Protein AF-A0A4Q2L510-F1 (afdb_monomer_lite)

Sequence (273 aa):
MTWLTLAALTLAACSFRPDPPQGSLQAAADLADSVEELRGVQSAEAAVYDVDRKDKPGEWYIQLIVDADSPSDITSLPVALTPLIKDAQRHGHTIRLALRFPGGPGIAPTSLGAISGGSVRTAIALRSIPEVLSVDGTSYAPSLHASMAPSTTLTTILPAVRGTLSEGGGDVPWVTVAWTGEVTTRVSVGISSAWPSEELAIALENIGRMSSLSYLYAMQRADSMPFITADLTKSADITVVADLLREATKSGIPAEAHFSLNGPNGEHLTGTI

Foldseek 3Di:
DDDDPDPPPPPPPPPPADDAPPCPQVLQVVLQVVLCPDPFWPGKHKDKDDDPCVVPNPDIAIEIETEGPAQVCLVPSLVVSVVSCVVSVVVVHHYFYWYWHPADVQFATETAQDRDPLLSQLNRQLRNPSQWNYWYHGNPASEIETEGHQVDALLVCLVSNLVSCVSSVNSHQWYWYFYDDPPGGQEIETHGNCPDDSLQSVLSRVLSPDPQWRHWYWDDDPPDATEIETEGADPVCQVVSVVSNVVSCVDDDDWFYKYWYAYPPGDIDIDTD

Structure (mmCIF, N/CA/C/O backbone):
data_AF-A0A4Q2L510-F1
#
_entry.id   AF-A0A4Q2L510-F1
#
loop_
_atom_site.group_PDB
_atom_site.id
_atom_site.type_symbol
_atom_site.label_atom_id
_atom_site.label_alt_id
_atom_site.label_comp_id
_atom_site.label_asym_id
_atom_site.label_entity_id
_atom_site.label_seq_id
_atom_site.pdbx_PDB_ins_code
_atom_site.Cartn_x
_atom_site.Cartn_y
_atom_site.Cartn_z
_atom_site.occupancy
_atom_site.B_iso_or_equiv
_atom_site.auth_seq_id
_atom_site.auth_comp_id
_atom_site.auth_asym_id
_atom_site.auth_atom_id
_atom_site.pdbx_PDB_model_num
ATOM 1 N N . MET A 1 1 ? 55.206 54.015 -1.534 1.00 38.41 1 MET A N 1
ATOM 2 C CA . MET A 1 1 ? 54.932 52.875 -2.436 1.00 38.41 1 MET A CA 1
ATOM 3 C C . MET A 1 1 ? 54.083 51.883 -1.668 1.00 38.41 1 MET A C 1
ATOM 5 O O . MET A 1 1 ? 54.609 51.070 -0.925 1.00 38.41 1 MET A O 1
ATOM 9 N N . THR A 1 2 ? 52.770 52.038 -1.771 1.00 38.28 2 THR A N 1
ATOM 10 C CA . THR A 1 2 ? 51.762 51.287 -1.019 1.00 38.28 2 THR A CA 1
ATOM 11 C C . THR A 1 2 ? 50.916 50.562 -2.051 1.00 38.28 2 THR A C 1
ATOM 13 O O . THR A 1 2 ? 50.161 51.200 -2.776 1.00 38.28 2 THR A O 1
ATOM 16 N N . TRP A 1 3 ? 51.088 49.249 -2.162 1.00 34.50 3 TRP A N 1
ATOM 17 C CA . TRP A 1 3 ? 50.189 48.398 -2.932 1.00 34.50 3 TRP A CA 1
ATOM 18 C C . TRP A 1 3 ? 49.318 47.645 -1.931 1.00 34.50 3 TRP A C 1
ATOM 20 O O . TRP A 1 3 ? 49.788 46.759 -1.222 1.00 34.50 3 TRP A O 1
ATOM 30 N N . LEU A 1 4 ? 48.059 48.080 -1.831 1.00 42.84 4 LEU A N 1
ATOM 31 C CA . LEU A 1 4 ? 46.973 47.312 -1.236 1.00 42.84 4 LEU A CA 1
ATOM 32 C C . LEU A 1 4 ? 46.701 46.126 -2.167 1.00 42.84 4 LEU A C 1
ATOM 34 O O . LEU A 1 4 ? 46.131 46.303 -3.244 1.00 42.84 4 LEU A O 1
ATOM 38 N N . THR A 1 5 ? 47.097 44.923 -1.768 1.00 51.28 5 THR A N 1
ATOM 39 C CA . THR A 1 5 ? 46.641 43.704 -2.438 1.00 51.28 5 THR A CA 1
ATOM 40 C C . THR A 1 5 ? 45.265 43.361 -1.879 1.00 51.28 5 THR A C 1
ATOM 42 O O . THR A 1 5 ? 45.127 42.917 -0.741 1.00 51.28 5 THR A O 1
ATOM 45 N N . LEU A 1 6 ? 44.239 43.651 -2.677 1.00 44.41 6 LEU A N 1
ATOM 46 C CA . LEU A 1 6 ? 42.842 43.334 -2.416 1.00 44.41 6 LEU A CA 1
ATOM 47 C C . LEU A 1 6 ? 42.693 41.804 -2.310 1.00 44.41 6 LEU A C 1
ATOM 49 O O . LEU A 1 6 ? 42.798 41.090 -3.306 1.00 44.41 6 LEU A O 1
ATOM 53 N N . ALA A 1 7 ? 42.472 41.294 -1.100 1.00 44.84 7 ALA A N 1
ATOM 54 C CA . ALA A 1 7 ? 42.080 39.909 -0.878 1.00 44.84 7 ALA A CA 1
ATOM 55 C C . ALA A 1 7 ? 40.622 39.732 -1.331 1.00 44.84 7 ALA A C 1
ATOM 57 O O . ALA A 1 7 ? 39.686 39.931 -0.559 1.00 44.84 7 ALA A O 1
ATOM 58 N N . ALA A 1 8 ? 40.425 39.387 -2.603 1.00 45.31 8 ALA A N 1
ATOM 59 C CA . ALA A 1 8 ? 39.142 38.922 -3.111 1.00 45.31 8 ALA A CA 1
ATOM 60 C C . ALA A 1 8 ? 38.918 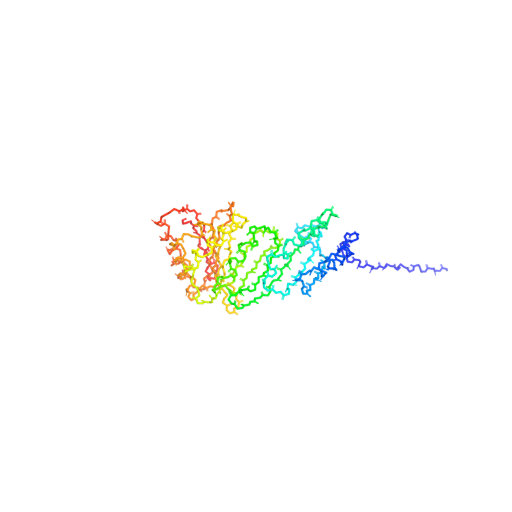37.475 -2.640 1.00 45.31 8 ALA A C 1
ATOM 62 O O . ALA A 1 8 ? 39.178 36.516 -3.360 1.00 45.31 8 ALA A O 1
ATOM 63 N N . LEU A 1 9 ? 38.465 37.322 -1.394 1.00 43.72 9 LEU A N 1
ATOM 64 C CA . LEU A 1 9 ? 37.839 36.093 -0.913 1.00 43.72 9 LEU A CA 1
ATOM 65 C C . LEU A 1 9 ? 36.509 35.936 -1.655 1.00 43.72 9 LEU A C 1
ATOM 67 O O . LEU A 1 9 ? 35.478 36.466 -1.244 1.00 43.72 9 LEU A O 1
ATOM 71 N N . THR A 1 10 ? 36.539 35.228 -2.780 1.00 47.69 10 THR A N 1
ATOM 72 C CA . THR A 1 10 ? 35.335 34.704 -3.418 1.00 47.69 10 THR A CA 1
ATOM 73 C C . THR A 1 10 ? 34.709 33.698 -2.460 1.00 47.69 10 THR A C 1
ATOM 75 O O . THR A 1 10 ? 35.100 32.532 -2.420 1.00 47.69 10 THR A O 1
ATOM 78 N N . LEU A 1 11 ? 33.735 34.157 -1.673 1.00 43.66 11 LEU A N 1
ATOM 79 C CA . LEU A 1 11 ? 32.722 33.317 -1.040 1.00 43.66 11 LEU A CA 1
ATOM 80 C C . LEU A 1 11 ? 31.866 32.686 -2.148 1.00 43.66 11 LEU A C 1
ATOM 82 O O . LEU A 1 11 ? 30.705 33.035 -2.342 1.00 43.66 11 LEU A O 1
ATOM 86 N N . ALA A 1 12 ? 32.454 31.756 -2.901 1.00 43.97 12 ALA A N 1
ATOM 87 C CA . ALA A 1 12 ? 31.687 30.728 -3.571 1.00 43.97 12 ALA A CA 1
ATOM 88 C C . ALA A 1 12 ? 31.153 29.841 -2.448 1.00 43.97 12 ALA A C 1
ATOM 90 O O . ALA A 1 12 ? 31.805 28.899 -2.000 1.00 43.97 12 ALA A O 1
ATOM 91 N N . ALA A 1 13 ? 29.983 30.204 -1.928 1.00 42.09 13 ALA A N 1
ATOM 92 C CA . ALA A 1 13 ? 29.133 29.281 -1.207 1.00 42.09 13 ALA A CA 1
ATOM 93 C C . ALA A 1 13 ? 28.693 28.205 -2.212 1.00 42.09 13 ALA A C 1
ATOM 95 O O . ALA A 1 13 ? 27.573 28.222 -2.716 1.00 42.09 13 ALA A O 1
ATOM 96 N N . CYS A 1 14 ? 29.617 27.310 -2.574 1.00 50.53 14 CYS A N 1
ATOM 97 C CA . CYS A 1 14 ? 29.293 26.075 -3.256 1.00 50.53 14 CYS A CA 1
ATOM 98 C C . CYS A 1 14 ? 28.357 25.333 -2.313 1.00 50.53 14 CYS A C 1
ATOM 100 O O . CYS A 1 14 ? 28.744 24.965 -1.203 1.00 50.53 14 CYS A O 1
ATOM 102 N N . SER A 1 15 ? 27.100 25.217 -2.733 1.00 48.06 15 SER A N 1
ATOM 103 C CA . SER A 1 15 ? 26.107 24.329 -2.146 1.00 48.06 15 SER A CA 1
ATOM 104 C C . SER A 1 15 ? 26.802 23.057 -1.651 1.00 48.06 15 SER A C 1
ATOM 106 O O . SER A 1 15 ? 27.391 22.329 -2.440 1.00 48.06 15 SER A O 1
ATOM 108 N N . PHE A 1 16 ? 26.762 22.783 -0.344 1.00 59.34 16 PHE A N 1
ATOM 109 C CA . PHE A 1 16 ? 27.363 21.584 0.264 1.00 59.34 16 PHE A CA 1
ATOM 110 C C . PHE A 1 16 ? 26.653 20.278 -0.144 1.00 59.34 16 PHE A C 1
ATOM 112 O O . PHE A 1 16 ? 26.864 19.235 0.491 1.00 59.34 16 PHE A O 1
ATOM 119 N N . ARG A 1 17 ? 25.787 20.318 -1.166 1.00 66.81 17 ARG A N 1
ATOM 120 C CA . ARG A 1 17 ? 25.248 19.114 -1.782 1.00 66.81 17 ARG A CA 1
ATOM 121 C C . ARG A 1 17 ? 26.253 18.581 -2.802 1.00 66.81 17 ARG A C 1
ATOM 123 O O . ARG A 1 17 ? 26.695 19.354 -3.647 1.00 66.81 17 ARG A O 1
ATOM 130 N N . PRO A 1 18 ? 26.623 17.295 -2.709 1.00 75.94 18 PRO A N 1
ATOM 131 C CA . PRO A 1 18 ? 27.389 16.656 -3.766 1.00 75.94 18 PRO A CA 1
ATOM 132 C C . PRO A 1 18 ? 26.614 16.742 -5.086 1.00 75.94 18 PRO A C 1
ATOM 134 O O . PRO A 1 18 ? 25.383 16.772 -5.079 1.00 75.94 18 PRO A O 1
ATOM 137 N N . ASP A 1 19 ? 27.336 16.777 -6.200 1.00 82.44 19 ASP A N 1
ATOM 138 C CA . ASP A 1 19 ? 26.736 16.633 -7.524 1.00 82.44 19 ASP A CA 1
ATOM 139 C C . ASP A 1 19 ? 26.282 15.179 -7.749 1.00 82.44 19 ASP A C 1
ATOM 141 O O . ASP A 1 19 ? 26.853 14.255 -7.149 1.00 82.44 19 ASP A O 1
ATOM 145 N N . PRO A 1 20 ? 25.268 14.947 -8.604 1.00 85.31 20 PRO A N 1
ATOM 146 C CA . PRO A 1 20 ? 24.874 13.596 -8.981 1.00 85.31 20 PRO A CA 1
ATOM 147 C C . PRO A 1 20 ? 26.037 12.843 -9.647 1.00 85.31 20 PRO A C 1
ATOM 149 O O . PRO A 1 20 ? 26.882 13.465 -10.300 1.00 85.31 20 PRO A O 1
ATOM 152 N N . PRO A 1 21 ? 26.082 11.499 -9.547 1.00 87.44 21 PRO A N 1
ATOM 153 C CA . PRO A 1 21 ? 27.110 10.704 -10.202 1.00 87.44 21 PRO A CA 1
ATOM 154 C C . PRO A 1 21 ? 27.126 10.978 -11.705 1.00 87.44 21 PRO A C 1
ATOM 156 O O . PRO A 1 21 ? 26.068 11.094 -12.337 1.00 87.44 21 PRO A O 1
ATOM 159 N N . GLN A 1 22 ? 28.328 11.065 -12.275 1.00 87.62 22 GLN A N 1
ATOM 160 C CA . GLN A 1 22 ? 28.521 11.379 -13.688 1.00 87.62 22 GLN A CA 1
ATOM 161 C C . GLN A 1 22 ? 27.669 10.461 -14.577 1.00 87.62 22 GLN A C 1
ATOM 163 O O . GLN A 1 22 ? 27.660 9.246 -14.402 1.00 87.62 22 GLN A O 1
ATOM 168 N N . GLY A 1 23 ? 26.943 11.054 -15.525 1.00 87.19 23 GLY A N 1
ATOM 169 C CA . GLY A 1 23 ? 26.082 10.324 -16.459 1.00 87.19 23 GLY A CA 1
ATOM 170 C C . GLY A 1 23 ? 24.672 10.012 -15.946 1.00 87.19 23 GLY A C 1
ATOM 171 O O . GLY A 1 23 ? 23.825 9.680 -16.762 1.00 87.19 23 GLY A O 1
ATOM 172 N N . SER A 1 24 ? 24.363 10.199 -14.655 1.00 90.88 24 SER A N 1
ATOM 173 C CA . SER A 1 24 ? 23.031 9.863 -14.108 1.00 90.88 24 SER A CA 1
ATOM 174 C C . SER A 1 24 ? 21.894 10.683 -14.721 1.00 90.88 24 SER A C 1
ATOM 176 O O . SER A 1 24 ? 20.806 10.158 -14.920 1.00 90.88 24 SER A O 1
ATOM 178 N N . LEU A 1 25 ? 22.137 11.963 -15.029 1.00 93.75 25 LEU A N 1
ATOM 179 C CA . LEU A 1 25 ? 21.138 12.822 -15.678 1.00 93.75 25 LEU A CA 1
ATOM 180 C C . LEU A 1 25 ? 20.836 12.358 -17.107 1.00 93.75 25 LEU A C 1
ATOM 182 O O . LEU A 1 25 ? 19.675 12.316 -17.495 1.00 93.75 25 LEU A O 1
ATOM 186 N N . GLN A 1 26 ? 21.871 11.971 -17.859 1.00 94.81 26 GLN A N 1
ATOM 187 C CA . GLN A 1 26 ? 21.697 11.433 -19.208 1.00 94.81 26 GLN A CA 1
ATOM 188 C C . GLN A 1 26 ? 20.998 10.072 -19.160 1.00 94.81 26 GLN A C 1
ATOM 190 O O . GLN A 1 26 ? 20.031 9.867 -19.874 1.00 94.81 26 GLN A O 1
ATOM 195 N N . ALA A 1 27 ? 21.419 9.185 -18.253 1.00 94.56 27 ALA A N 1
ATOM 196 C CA . ALA A 1 27 ? 20.794 7.879 -18.069 1.00 94.56 27 ALA A CA 1
ATOM 197 C C . ALA A 1 27 ? 19.312 7.984 -17.673 1.00 94.56 27 ALA A C 1
ATOM 199 O O . ALA A 1 27 ? 18.512 7.153 -18.086 1.00 94.56 27 ALA A O 1
ATOM 200 N N . ALA A 1 28 ? 18.935 8.997 -16.884 1.00 96.69 28 ALA A N 1
ATOM 201 C CA . ALA A 1 28 ? 17.535 9.268 -16.575 1.00 96.69 28 ALA A CA 1
ATOM 202 C C . ALA A 1 28 ? 16.755 9.678 -17.834 1.00 96.69 28 ALA A C 1
ATOM 204 O O . ALA A 1 28 ? 15.710 9.091 -18.094 1.00 96.69 28 ALA A O 1
ATOM 205 N N . ALA A 1 29 ? 17.276 10.622 -18.626 1.00 96.94 29 ALA A N 1
ATOM 206 C CA . ALA A 1 29 ? 16.642 11.049 -19.875 1.00 96.94 29 ALA A CA 1
ATOM 207 C C . ALA A 1 29 ? 16.491 9.883 -20.868 1.00 96.94 29 ALA A C 1
ATOM 209 O O . ALA A 1 29 ? 15.380 9.592 -21.294 1.00 96.94 29 ALA A O 1
ATOM 210 N N . ASP A 1 30 ? 17.571 9.141 -21.127 1.00 96.88 30 ASP A N 1
ATOM 211 C CA . ASP A 1 30 ? 17.562 7.992 -22.041 1.00 96.88 30 ASP A CA 1
ATOM 212 C C . ASP A 1 30 ? 16.570 6.906 -21.584 1.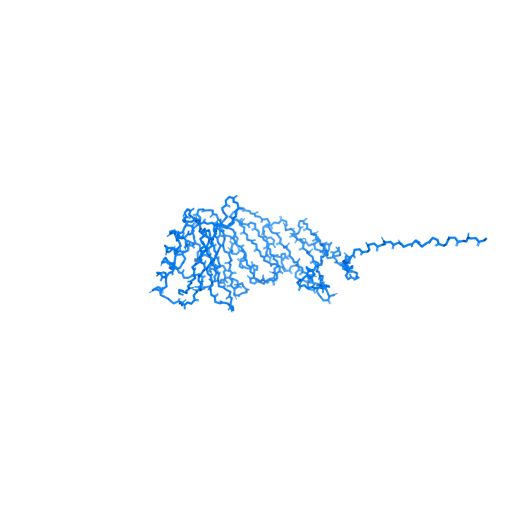00 96.88 30 ASP A C 1
ATOM 214 O O . ASP A 1 30 ? 15.907 6.265 -22.404 1.00 96.88 30 ASP A O 1
ATOM 218 N N . LEU A 1 31 ? 16.456 6.688 -20.266 1.00 97.44 31 LEU A N 1
ATOM 219 C CA . LEU A 1 31 ? 15.490 5.754 -19.694 1.00 97.44 31 LEU A CA 1
ATOM 220 C C . LEU A 1 31 ? 14.050 6.244 -19.881 1.00 97.44 31 LEU A C 1
ATOM 222 O O . LEU A 1 31 ? 13.199 5.426 -20.215 1.00 97.44 31 LEU A O 1
ATOM 226 N N . ALA A 1 32 ? 13.768 7.532 -19.664 1.00 98.06 32 ALA A N 1
ATOM 227 C CA . ALA A 1 32 ? 12.437 8.096 -19.889 1.00 98.06 32 ALA A CA 1
ATOM 228 C C . ALA A 1 32 ? 12.026 7.963 -21.361 1.00 98.06 32 ALA A C 1
ATOM 230 O O . ALA A 1 32 ? 10.977 7.381 -21.628 1.00 98.06 32 ALA A O 1
ATOM 231 N N . ASP A 1 33 ? 12.896 8.371 -22.289 1.00 98.00 33 ASP A N 1
ATOM 232 C CA . ASP A 1 33 ? 12.658 8.284 -23.734 1.00 98.00 33 ASP A CA 1
ATOM 233 C C . ASP A 1 33 ? 12.383 6.829 -24.159 1.00 98.00 33 ASP A C 1
ATOM 235 O O . ASP A 1 33 ? 11.392 6.530 -24.823 1.00 98.00 33 ASP A O 1
ATOM 239 N N . SER A 1 34 ? 13.208 5.884 -23.690 1.00 97.62 34 SER A N 1
ATOM 240 C CA . SER A 1 34 ? 13.032 4.454 -23.988 1.00 97.62 34 SER A CA 1
ATOM 241 C C . SER A 1 34 ? 11.719 3.880 -23.441 1.00 97.62 34 SER A C 1
ATOM 243 O O . SER A 1 34 ? 11.173 2.928 -23.999 1.00 97.62 34 SER A O 1
ATOM 245 N N . VAL A 1 35 ? 11.235 4.400 -22.309 1.00 98.00 35 VAL A N 1
ATOM 246 C CA . VAL A 1 35 ? 9.975 3.965 -21.694 1.00 98.00 35 VAL A CA 1
ATOM 247 C C . VAL A 1 35 ? 8.777 4.587 -22.403 1.00 98.00 35 VAL A C 1
ATOM 249 O O . VAL A 1 35 ? 7.777 3.898 -22.582 1.00 98.00 35 VAL A O 1
ATOM 252 N N . GLU A 1 36 ? 8.872 5.842 -22.834 1.00 97.81 36 GLU A N 1
ATOM 253 C CA . GLU A 1 36 ? 7.814 6.542 -23.571 1.00 97.81 36 GLU A CA 1
ATOM 254 C C . GLU A 1 36 ? 7.519 5.885 -24.932 1.00 97.81 36 GLU A C 1
ATOM 256 O O . GLU A 1 36 ? 6.381 5.883 -25.394 1.00 97.81 36 GLU A O 1
ATOM 261 N N . GLU A 1 37 ? 8.508 5.223 -25.541 1.00 97.38 37 GLU A N 1
ATOM 262 C CA . GLU A 1 37 ? 8.325 4.426 -26.763 1.00 97.38 37 GLU A CA 1
ATOM 263 C C . GLU A 1 37 ? 7.559 3.102 -26.550 1.00 97.38 37 GLU A C 1
ATOM 265 O O . GLU A 1 37 ? 7.165 2.439 -27.521 1.00 97.38 37 GLU A O 1
ATOM 270 N N . LEU A 1 38 ? 7.342 2.668 -25.302 1.00 98.00 38 LEU A N 1
ATOM 271 C CA . LEU A 1 38 ? 6.622 1.427 -25.023 1.00 98.00 38 LEU A CA 1
ATOM 272 C C . LEU A 1 38 ? 5.126 1.571 -25.321 1.00 98.00 38 LEU A C 1
ATOM 274 O O . LEU A 1 38 ? 4.453 2.514 -24.919 1.00 98.00 38 LEU A O 1
ATOM 278 N N . ARG A 1 39 ? 4.551 0.543 -25.953 1.00 97.31 39 ARG A N 1
ATOM 279 C CA . ARG A 1 39 ? 3.098 0.458 -26.144 1.00 97.31 39 ARG A CA 1
ATOM 280 C C . ARG A 1 39 ? 2.371 0.461 -24.791 1.00 97.31 39 ARG A C 1
ATOM 282 O O . ARG A 1 39 ? 2.659 -0.388 -23.946 1.00 97.31 39 ARG A O 1
ATOM 289 N N . GLY A 1 40 ? 1.352 1.312 -24.669 1.00 96.81 40 GLY A N 1
ATOM 290 C CA . GLY A 1 40 ? 0.519 1.430 -23.470 1.00 96.81 40 GLY A CA 1
ATOM 291 C C . GLY A 1 40 ? 1.051 2.444 -22.455 1.00 96.81 40 GLY A C 1
ATOM 292 O O . GLY A 1 40 ? 0.538 2.487 -21.337 1.00 96.81 40 GLY A O 1
ATOM 293 N N . VAL A 1 41 ? 2.079 3.221 -22.813 1.00 98.38 41 VAL A N 1
ATOM 294 C CA . VAL A 1 41 ? 2.590 4.353 -22.032 1.00 98.38 41 VAL A CA 1
ATOM 295 C C . VAL A 1 41 ? 2.022 5.650 -22.596 1.00 98.38 41 VAL A C 1
ATOM 297 O O . VAL A 1 41 ? 2.215 5.958 -23.768 1.00 98.38 41 VAL A O 1
ATOM 300 N N . GLN A 1 42 ? 1.370 6.418 -21.724 1.00 98.12 42 GLN A N 1
ATOM 301 C CA . GLN A 1 42 ? 0.877 7.759 -22.023 1.00 98.12 42 GLN A CA 1
ATOM 302 C C . GLN A 1 42 ? 1.985 8.802 -21.886 1.00 98.12 42 GLN A C 1
ATOM 304 O O . GLN A 1 42 ? 2.087 9.717 -22.700 1.00 98.12 42 GLN A O 1
ATOM 309 N N . SER A 1 43 ? 2.775 8.685 -20.818 1.00 98.25 43 SER A N 1
ATOM 310 C CA . SER A 1 43 ? 3.908 9.560 -20.526 1.00 98.25 43 SER A CA 1
ATOM 311 C C . SER A 1 43 ? 4.911 8.864 -19.614 1.00 98.25 43 SER A C 1
ATOM 313 O O . SER A 1 43 ? 4.541 8.046 -18.764 1.00 98.25 43 SER A O 1
ATOM 315 N N . ALA A 1 44 ? 6.183 9.223 -19.761 1.00 98.19 44 ALA A N 1
ATOM 316 C CA . ALA A 1 44 ? 7.251 8.791 -18.875 1.00 98.19 44 ALA A CA 1
ATOM 317 C C . ALA A 1 44 ? 8.134 9.980 -18.491 1.00 98.19 44 ALA A C 1
ATOM 319 O O . ALA A 1 44 ? 8.536 10.773 -19.333 1.00 98.19 44 ALA A O 1
ATOM 320 N N . GLU A 1 45 ? 8.460 10.092 -17.208 1.00 97.94 45 GLU A N 1
ATOM 321 C CA . GLU A 1 45 ? 9.349 11.126 -16.688 1.00 97.94 45 GLU A CA 1
ATOM 322 C C . GLU A 1 45 ? 10.386 10.495 -15.764 1.00 97.94 45 GLU A C 1
ATOM 324 O O . GLU A 1 45 ? 10.058 9.665 -14.912 1.00 97.94 45 GLU A O 1
ATOM 329 N N . ALA A 1 46 ? 11.644 10.914 -15.892 1.00 97.12 46 ALA A N 1
ATOM 330 C CA . ALA A 1 46 ? 12.715 10.465 -15.019 1.00 97.12 46 ALA A CA 1
ATOM 331 C C . ALA A 1 46 ? 13.508 11.644 -14.455 1.00 97.12 46 ALA A C 1
ATOM 333 O O . ALA A 1 46 ? 13.927 12.544 -15.182 1.00 97.12 46 ALA A O 1
ATOM 334 N N . ALA A 1 47 ? 13.757 11.615 -13.148 1.00 96.12 47 ALA A N 1
ATOM 335 C CA . ALA A 1 47 ? 14.540 12.633 -12.459 1.00 96.12 47 ALA A CA 1
ATOM 336 C C . ALA A 1 47 ? 15.518 12.004 -11.462 1.00 96.12 47 ALA A C 1
ATOM 338 O O . ALA A 1 47 ? 15.248 10.963 -10.864 1.00 96.12 47 ALA A O 1
ATOM 339 N N . VAL A 1 48 ? 16.672 12.646 -11.285 1.00 95.44 48 VAL A N 1
ATOM 340 C CA . VAL A 1 48 ? 17.732 12.187 -10.381 1.00 95.44 48 VAL A CA 1
ATOM 341 C C . VAL A 1 48 ? 17.603 12.901 -9.043 1.00 95.44 48 VAL A C 1
ATOM 343 O O . VAL A 1 48 ? 17.559 14.129 -8.991 1.00 95.44 48 VAL A O 1
ATOM 346 N N . TYR A 1 49 ? 17.602 12.131 -7.962 1.00 92.50 49 TYR A N 1
ATOM 347 C CA . TYR A 1 49 ? 17.480 12.640 -6.602 1.00 92.50 49 TYR A CA 1
ATOM 348 C C . TYR A 1 49 ? 18.549 12.039 -5.696 1.00 92.50 49 TYR A C 1
ATOM 350 O O . TYR A 1 49 ? 18.937 10.875 -5.846 1.00 92.50 49 TYR A O 1
ATOM 358 N N . ASP A 1 50 ? 19.001 12.830 -4.728 1.00 89.94 50 ASP A N 1
ATOM 359 C CA . ASP A 1 50 ? 19.771 12.339 -3.598 1.00 89.94 50 ASP A CA 1
ATOM 360 C C . ASP A 1 50 ? 18.836 11.670 -2.579 1.00 89.94 50 ASP A C 1
ATOM 362 O O . ASP A 1 50 ? 17.697 12.092 -2.354 1.00 89.94 50 ASP A O 1
ATOM 366 N N . VAL A 1 51 ? 19.300 10.584 -1.964 1.00 85.56 51 VAL A N 1
ATOM 367 C CA . VAL A 1 51 ? 18.680 10.079 -0.736 1.00 85.56 51 VAL A CA 1
ATOM 368 C C . VAL A 1 51 ? 18.981 11.079 0.371 1.00 85.56 51 VAL A C 1
ATOM 370 O O . VAL A 1 51 ? 20.066 11.664 0.388 1.00 85.56 51 VAL A O 1
ATOM 373 N N . ASP A 1 52 ? 18.029 11.280 1.291 1.00 82.25 52 ASP A N 1
ATOM 374 C CA . ASP A 1 52 ? 18.233 12.183 2.422 1.00 82.25 52 ASP A CA 1
ATOM 375 C C . ASP A 1 52 ? 19.591 11.889 3.069 1.00 82.25 52 ASP A C 1
ATOM 377 O O . ASP A 1 52 ? 19.893 10.763 3.482 1.00 82.25 52 ASP A O 1
ATOM 381 N N . ARG A 1 53 ? 20.436 12.923 3.118 1.00 75.56 53 ARG A N 1
ATOM 382 C CA . ARG A 1 53 ? 21.808 12.830 3.608 1.00 75.56 53 ARG A CA 1
ATOM 383 C C . ARG A 1 53 ? 21.872 12.303 5.040 1.00 75.56 53 ARG A C 1
ATOM 385 O O . ARG A 1 53 ? 22.891 11.729 5.407 1.00 75.56 53 ARG A O 1
ATOM 392 N N . LYS A 1 54 ? 20.833 12.509 5.852 1.00 82.06 54 LYS A N 1
ATOM 393 C CA . LYS A 1 54 ? 20.746 11.965 7.212 1.00 82.06 54 LYS A CA 1
ATOM 394 C C . LYS A 1 54 ? 20.587 10.445 7.207 1.00 82.06 54 LYS A C 1
ATOM 396 O O . LYS A 1 54 ? 21.138 9.787 8.086 1.00 82.06 54 LYS A O 1
ATOM 401 N N . ASP A 1 55 ? 19.855 9.915 6.237 1.00 83.12 55 ASP A N 1
ATOM 402 C CA . ASP A 1 55 ? 19.549 8.492 6.155 1.00 83.12 55 ASP A CA 1
ATOM 403 C C . ASP A 1 55 ? 20.690 7.740 5.474 1.00 83.12 55 ASP A C 1
ATOM 405 O O . ASP A 1 55 ? 21.173 6.736 5.998 1.00 83.12 55 ASP A O 1
ATOM 409 N N . LYS A 1 56 ? 21.147 8.243 4.319 1.00 81.12 56 LYS A N 1
ATOM 410 C CA . LYS A 1 56 ? 22.220 7.629 3.530 1.00 81.12 56 LYS A CA 1
ATOM 411 C C . LYS A 1 56 ? 23.043 8.669 2.757 1.00 81.12 56 LYS A C 1
ATOM 413 O O . LYS A 1 56 ? 22.742 8.973 1.600 1.00 81.12 56 LYS A O 1
ATOM 418 N N . PRO A 1 57 ? 24.110 9.214 3.365 1.00 81.38 57 PRO A N 1
ATOM 419 C CA . PRO A 1 57 ? 24.954 10.208 2.716 1.00 81.38 57 PRO A CA 1
ATOM 420 C C . PRO A 1 57 ? 25.539 9.707 1.386 1.00 81.38 57 PRO A C 1
ATOM 422 O O . PRO A 1 57 ? 26.223 8.687 1.352 1.00 81.38 57 PRO A O 1
ATOM 425 N N . GLY A 1 58 ? 25.330 10.468 0.308 1.00 81.94 58 GLY A N 1
ATOM 426 C CA . GLY A 1 58 ? 25.941 10.207 -1.001 1.00 81.94 58 GLY A CA 1
ATOM 427 C C . GLY A 1 58 ? 25.253 9.129 -1.844 1.00 81.94 58 GLY A C 1
ATOM 428 O O . GLY A 1 58 ? 25.754 8.818 -2.922 1.00 81.94 58 GLY A O 1
ATOM 429 N N . GLU A 1 59 ? 24.124 8.574 -1.393 1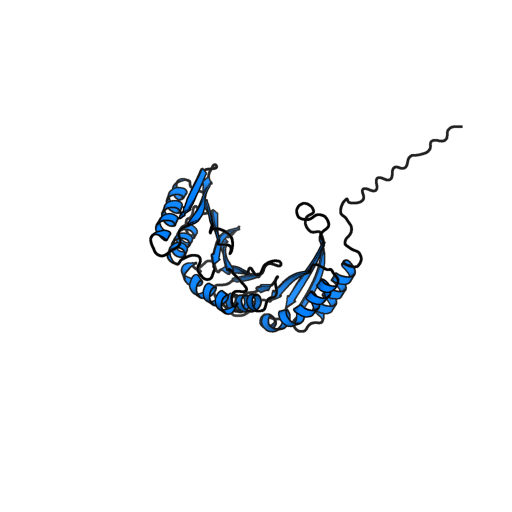.00 88.50 59 GLU A N 1
ATOM 430 C CA . GLU A 1 59 ? 23.307 7.668 -2.206 1.00 88.50 59 GLU A CA 1
ATOM 431 C C . GLU A 1 59 ? 22.390 8.472 -3.140 1.00 88.50 59 GLU A C 1
ATOM 433 O O . GLU A 1 59 ? 21.788 9.467 -2.737 1.00 88.50 59 GLU A O 1
ATOM 438 N N . TRP A 1 60 ? 22.278 8.023 -4.390 1.00 91.94 60 TRP A N 1
ATOM 439 C CA . TRP A 1 60 ? 21.466 8.643 -5.438 1.00 91.94 60 TRP A CA 1
ATOM 440 C C . TRP A 1 60 ? 20.541 7.615 -6.077 1.00 91.94 60 TRP A C 1
ATOM 442 O O . TRP A 1 60 ? 20.833 6.417 -6.087 1.00 91.94 60 TRP A O 1
ATOM 452 N N . TYR A 1 61 ? 19.436 8.088 -6.642 1.00 93.19 61 TYR A N 1
ATOM 453 C CA . TYR A 1 61 ? 18.501 7.261 -7.392 1.00 93.19 61 TYR A CA 1
ATOM 454 C C . TYR A 1 61 ? 17.854 8.043 -8.535 1.00 93.19 61 TYR A C 1
ATOM 456 O O . TYR A 1 61 ? 17.756 9.269 -8.499 1.00 93.19 61 TYR A O 1
ATOM 464 N N . ILE A 1 62 ? 17.385 7.308 -9.539 1.00 95.31 62 ILE A N 1
ATOM 465 C CA . ILE A 1 62 ? 16.508 7.808 -10.594 1.00 95.31 62 ILE A CA 1
ATOM 466 C C . ILE A 1 62 ? 15.074 7.486 -10.173 1.00 95.31 62 ILE A C 1
ATOM 468 O O . ILE A 1 62 ? 14.723 6.318 -9.994 1.00 95.31 62 ILE A O 1
ATOM 472 N N . GLN A 1 63 ? 14.249 8.509 -9.986 1.00 96.12 63 GLN A N 1
ATOM 473 C CA . GLN A 1 63 ? 12.804 8.364 -9.867 1.00 96.12 63 GLN A CA 1
ATOM 474 C C . GLN A 1 63 ? 12.223 8.316 -11.274 1.00 96.12 63 GLN A C 1
ATOM 476 O O . GLN A 1 63 ? 12.297 9.309 -11.987 1.00 96.12 63 GLN A O 1
ATOM 481 N N . LEU A 1 64 ? 11.645 7.180 -11.647 1.00 97.00 64 LEU A N 1
ATOM 482 C CA . LEU A 1 64 ? 10.926 6.987 -12.899 1.00 97.00 64 LEU A CA 1
ATOM 483 C C . LEU A 1 64 ? 9.423 6.983 -12.598 1.00 97.00 64 LEU A C 1
ATOM 485 O O . LEU A 1 64 ? 8.946 6.161 -11.811 1.00 97.00 64 LEU A O 1
ATOM 489 N N . ILE A 1 65 ? 8.686 7.907 -13.200 1.00 97.38 65 ILE A N 1
ATOM 490 C CA . ILE A 1 65 ? 7.225 7.975 -13.167 1.00 97.38 65 ILE A CA 1
ATOM 491 C C . ILE A 1 65 ? 6.732 7.581 -14.552 1.00 97.38 65 ILE A C 1
ATOM 493 O O . ILE A 1 65 ? 7.217 8.103 -15.550 1.00 97.38 65 ILE A O 1
ATOM 497 N N . VAL A 1 66 ? 5.798 6.640 -14.609 1.00 98.25 66 VAL A N 1
ATOM 498 C CA . VAL A 1 66 ? 5.228 6.153 -15.867 1.00 98.25 66 VAL A CA 1
ATOM 499 C C . VAL A 1 66 ? 3.721 6.161 -15.715 1.00 98.25 66 VAL A C 1
ATOM 501 O O . VAL A 1 66 ? 3.204 5.492 -14.821 1.00 98.25 66 VAL A O 1
ATOM 504 N N . ASP A 1 67 ? 3.024 6.892 -16.571 1.00 98.50 67 ASP A N 1
ATOM 505 C CA . ASP A 1 67 ? 1.568 6.870 -16.641 1.00 98.50 67 ASP A CA 1
ATOM 506 C C . ASP A 1 67 ? 1.151 5.984 -17.818 1.00 98.50 67 ASP A C 1
ATOM 508 O O . ASP A 1 67 ? 1.622 6.145 -18.944 1.00 98.50 67 ASP A O 1
ATOM 512 N N . ALA A 1 68 ? 0.305 4.997 -17.546 1.00 98.38 68 ALA A N 1
ATOM 513 C CA . ALA A 1 68 ? -0.214 4.088 -18.555 1.00 98.38 68 ALA A CA 1
ATOM 514 C C . ALA A 1 68 ? -1.402 4.707 -19.302 1.00 98.38 68 ALA A C 1
ATOM 516 O O . ALA A 1 68 ? -2.226 5.398 -18.703 1.00 98.38 68 ALA A O 1
ATOM 517 N N . ASP A 1 69 ? -1.543 4.368 -20.583 1.00 97.56 69 ASP A N 1
ATOM 518 C CA . ASP A 1 69 ? -2.643 4.836 -21.435 1.00 97.56 69 ASP A CA 1
ATOM 519 C C . ASP A 1 69 ? -4.012 4.363 -20.939 1.00 97.56 69 ASP A C 1
ATOM 521 O O . ASP A 1 69 ? -5.005 5.095 -20.983 1.00 97.56 69 ASP A O 1
ATOM 525 N N . SER A 1 70 ? -4.090 3.105 -20.499 1.00 97.38 70 SER A N 1
ATOM 526 C CA . SER A 1 70 ? -5.350 2.468 -20.137 1.00 97.38 70 SER A CA 1
ATOM 527 C C . SER A 1 70 ? -5.262 1.652 -18.846 1.00 97.38 70 SER A C 1
ATOM 529 O O . SER A 1 70 ? -4.194 1.173 -18.451 1.00 97.38 70 SER A O 1
ATOM 531 N N . PRO A 1 71 ? -6.412 1.379 -18.199 1.00 96.69 71 PRO A N 1
ATOM 532 C CA . PRO A 1 71 ? -6.447 0.486 -17.046 1.00 96.69 71 PRO A CA 1
ATOM 533 C C . PRO A 1 71 ? -5.967 -0.937 -17.373 1.00 96.69 71 PRO A C 1
ATOM 535 O O . PRO A 1 71 ? -5.434 -1.605 -16.486 1.00 96.69 71 PRO A O 1
ATOM 538 N N . SER A 1 72 ? -6.150 -1.404 -18.618 1.00 96.00 72 SER A N 1
ATOM 539 C CA . SER A 1 72 ? -5.821 -2.772 -19.052 1.00 96.00 72 SER A CA 1
ATOM 540 C C . SER A 1 72 ? -4.326 -3.031 -19.245 1.00 96.00 72 SER A C 1
ATOM 542 O O . SER A 1 72 ? -3.894 -4.187 -19.169 1.00 96.00 72 SER A O 1
ATOM 544 N N . ASP A 1 73 ? -3.522 -1.976 -19.406 1.00 97.00 73 ASP A N 1
ATOM 545 C CA . ASP A 1 73 ? -2.075 -2.095 -19.618 1.00 97.00 73 ASP A CA 1
ATOM 546 C C . ASP A 1 73 ? -1.337 -2.643 -18.387 1.00 97.00 73 ASP A C 1
ATOM 548 O O . ASP A 1 73 ? -0.199 -3.098 -18.501 1.00 97.00 73 ASP A O 1
ATOM 552 N N . ILE A 1 74 ? -1.997 -2.717 -17.221 1.00 95.25 74 ILE A N 1
ATOM 553 C CA . ILE A 1 74 ? -1.460 -3.330 -15.991 1.00 95.25 74 ILE A CA 1
ATOM 554 C C . ILE A 1 74 ? -0.994 -4.779 -16.177 1.00 95.25 74 ILE A C 1
ATOM 556 O O . ILE A 1 74 ? -0.148 -5.260 -15.429 1.00 95.25 74 ILE A O 1
ATOM 560 N N . THR A 1 75 ? -1.510 -5.472 -17.191 1.00 92.88 75 THR A N 1
ATOM 561 C CA . THR A 1 75 ? -1.140 -6.858 -17.500 1.00 92.88 75 THR A CA 1
ATOM 562 C C . THR A 1 75 ? 0.141 -6.986 -18.330 1.00 92.88 75 THR A C 1
ATOM 564 O O . THR A 1 75 ? 0.879 -7.955 -18.155 1.00 92.88 75 THR A O 1
ATOM 567 N N . SER A 1 76 ? 0.436 -6.026 -19.212 1.00 94.62 76 SER A N 1
ATOM 568 C CA . SER A 1 76 ? 1.555 -6.096 -20.164 1.00 94.62 76 SER A CA 1
ATOM 569 C C . SER A 1 76 ? 2.692 -5.132 -19.840 1.00 94.62 76 SER A C 1
ATOM 571 O O . SER A 1 76 ? 3.861 -5.487 -20.000 1.00 94.62 76 SER A O 1
ATOM 573 N N . LEU A 1 77 ? 2.377 -3.928 -19.360 1.00 96.31 77 LEU A N 1
ATOM 574 C CA . LEU A 1 77 ? 3.353 -2.859 -19.175 1.00 96.31 77 LEU A CA 1
ATOM 575 C C . LEU A 1 77 ? 4.407 -3.170 -18.095 1.00 96.31 77 LEU A C 1
ATOM 577 O O . LEU A 1 77 ? 5.588 -2.966 -18.374 1.00 96.31 77 LEU A O 1
ATOM 581 N N . PRO A 1 78 ? 4.079 -3.765 -16.924 1.00 94.88 78 PRO A N 1
ATOM 582 C CA . PRO A 1 78 ? 5.110 -4.185 -15.967 1.00 94.88 78 PRO A CA 1
ATOM 583 C C . PRO A 1 78 ? 6.131 -5.168 -16.568 1.00 94.88 78 PRO A C 1
ATOM 585 O O . PRO A 1 78 ? 7.326 -5.104 -16.268 1.00 94.88 78 PRO A O 1
ATOM 588 N N . VAL A 1 79 ? 5.677 -6.066 -17.452 1.00 94.50 79 VAL A N 1
ATOM 589 C CA . VAL A 1 79 ? 6.538 -7.050 -18.127 1.00 94.50 79 VAL A CA 1
ATOM 590 C C . VAL A 1 79 ? 7.442 -6.364 -19.151 1.00 94.50 79 VAL A C 1
ATOM 592 O O . VAL A 1 79 ? 8.636 -6.657 -19.186 1.00 94.50 79 VAL A O 1
ATOM 595 N N . ALA A 1 80 ? 6.901 -5.430 -19.938 1.00 95.19 80 ALA A N 1
ATOM 596 C CA . ALA A 1 80 ? 7.657 -4.652 -20.922 1.00 95.19 80 ALA A CA 1
ATOM 597 C C . ALA A 1 80 ? 8.684 -3.703 -20.278 1.00 95.19 80 ALA A C 1
ATOM 599 O O . ALA A 1 80 ? 9.766 -3.505 -20.823 1.00 95.19 80 ALA A O 1
ATOM 600 N N . LEU A 1 81 ? 8.376 -3.168 -19.094 1.00 95.25 81 LEU A N 1
ATOM 601 C CA . LEU A 1 81 ? 9.230 -2.234 -18.361 1.00 95.25 81 LEU A CA 1
ATOM 602 C C . LEU A 1 81 ? 10.392 -2.927 -17.626 1.00 95.25 81 LEU A C 1
ATOM 604 O O . LEU A 1 81 ? 11.469 -2.352 -17.458 1.00 95.25 81 LEU A O 1
ATOM 608 N N . THR A 1 82 ? 10.198 -4.180 -17.199 1.00 93.19 82 THR A N 1
ATOM 609 C CA . THR A 1 82 ? 11.184 -4.934 -16.405 1.00 93.19 82 THR A CA 1
ATOM 610 C C . THR A 1 82 ? 12.586 -4.988 -17.045 1.00 93.19 82 THR A C 1
ATOM 612 O O . THR A 1 82 ? 13.560 -4.770 -16.319 1.00 93.19 82 THR A O 1
ATOM 615 N N . PRO A 1 83 ? 12.754 -5.275 -18.355 1.00 94.12 83 PRO A N 1
ATOM 616 C CA . PRO A 1 83 ? 14.066 -5.269 -19.003 1.00 94.12 83 PRO A CA 1
ATOM 617 C C . PRO A 1 83 ? 14.780 -3.915 -18.955 1.00 94.12 83 PRO A C 1
ATOM 619 O O . PRO A 1 83 ? 15.974 -3.902 -18.668 1.00 94.12 83 PRO A O 1
ATOM 622 N N . LEU A 1 84 ? 14.068 -2.802 -19.178 1.00 94.94 84 LEU A N 1
ATOM 623 C CA . LEU A 1 84 ? 14.650 -1.452 -19.169 1.00 94.94 84 LEU A CA 1
ATOM 624 C C . LEU A 1 84 ? 15.158 -1.076 -17.772 1.00 94.94 84 LEU A C 1
ATOM 626 O O . LEU A 1 84 ? 16.291 -0.628 -17.612 1.00 94.94 84 LEU A O 1
ATOM 630 N N . ILE A 1 85 ? 14.361 -1.363 -16.737 1.00 93.00 85 ILE A N 1
ATOM 631 C CA . ILE A 1 85 ? 14.763 -1.136 -15.341 1.00 93.00 85 ILE A CA 1
ATOM 632 C C . ILE A 1 85 ? 15.980 -1.990 -14.977 1.00 93.00 85 ILE A C 1
ATOM 634 O O . ILE A 1 85 ? 16.934 -1.488 -14.382 1.00 93.00 85 ILE A O 1
ATOM 638 N N . LYS A 1 86 ? 15.977 -3.278 -15.347 1.00 92.44 86 LYS A N 1
ATOM 639 C CA . LYS A 1 86 ? 17.116 -4.173 -15.094 1.00 92.44 86 LYS A CA 1
ATOM 640 C C . LYS A 1 86 ? 18.374 -3.708 -15.813 1.00 92.44 86 LYS A C 1
ATOM 642 O O . LYS A 1 86 ? 19.467 -3.865 -15.274 1.00 92.44 86 LYS A O 1
ATOM 647 N N . ASP A 1 87 ? 18.243 -3.162 -17.015 1.00 93.81 87 ASP A N 1
ATOM 648 C CA . ASP A 1 87 ? 19.381 -2.641 -17.755 1.00 93.81 87 ASP A CA 1
ATOM 649 C C . ASP A 1 87 ? 20.004 -1.424 -17.066 1.00 93.81 87 ASP A C 1
ATOM 651 O O . ASP A 1 87 ? 21.201 -1.438 -16.780 1.00 93.81 87 ASP A O 1
ATOM 655 N N . ALA A 1 88 ? 19.193 -0.441 -16.669 1.00 91.56 88 ALA A N 1
ATOM 656 C CA . ALA A 1 88 ? 19.672 0.714 -15.912 1.00 91.56 88 ALA A CA 1
ATOM 657 C C . ALA A 1 88 ? 20.335 0.302 -14.579 1.00 91.56 88 ALA A C 1
ATOM 659 O O . ALA A 1 88 ? 21.395 0.816 -14.214 1.00 91.56 88 ALA A O 1
ATOM 660 N N . GLN A 1 89 ? 19.774 -0.696 -13.886 1.00 91.75 89 GLN A N 1
ATOM 661 C CA . GLN A 1 89 ? 20.359 -1.258 -12.663 1.00 91.75 89 GLN A CA 1
ATOM 662 C C . GLN A 1 89 ? 21.710 -1.945 -12.899 1.00 91.75 89 GLN A C 1
ATOM 664 O O . GLN A 1 89 ? 22.619 -1.799 -12.081 1.00 91.75 89 GLN A O 1
ATOM 669 N N . ARG A 1 90 ? 21.889 -2.658 -14.021 1.00 91.06 90 ARG A N 1
ATOM 670 C CA . ARG A 1 90 ? 23.188 -3.256 -14.390 1.00 91.06 90 ARG A CA 1
ATOM 671 C C . ARG A 1 90 ? 24.268 -2.205 -14.640 1.00 91.06 90 ARG A C 1
ATOM 673 O O . ARG A 1 90 ? 25.435 -2.483 -14.383 1.00 91.06 90 ARG A O 1
ATOM 680 N N . HIS A 1 91 ? 23.878 -1.010 -15.075 1.00 89.31 91 HIS A N 1
ATOM 681 C CA . HIS A 1 91 ? 24.768 0.140 -15.238 1.00 89.31 91 HIS A CA 1
ATOM 682 C C . HIS A 1 91 ? 24.990 0.934 -13.937 1.00 89.31 91 HIS A C 1
ATOM 684 O O . HIS A 1 91 ? 25.591 2.003 -13.954 1.00 89.31 91 HIS A O 1
ATOM 690 N N . GLY A 1 92 ? 24.563 0.394 -12.789 1.00 88.06 92 GLY A N 1
ATOM 691 C CA . GLY A 1 92 ? 24.846 0.959 -11.470 1.00 88.06 92 GLY A CA 1
ATOM 692 C C . GLY A 1 92 ? 23.843 2.008 -10.993 1.00 88.06 92 GLY A C 1
ATOM 693 O O . GLY A 1 92 ? 24.106 2.675 -9.994 1.00 88.06 92 GLY A O 1
ATOM 694 N N . HIS A 1 93 ? 22.695 2.158 -11.661 1.00 90.81 93 HIS A N 1
ATOM 695 C CA . HIS A 1 93 ? 21.659 3.103 -11.249 1.00 90.81 93 HIS A CA 1
ATOM 696 C C . HIS A 1 93 ? 20.609 2.451 -10.342 1.00 90.81 93 HIS A C 1
ATOM 698 O O . HIS A 1 93 ? 19.995 1.440 -10.680 1.00 90.81 93 HIS A O 1
ATOM 704 N N . THR A 1 94 ? 20.334 3.077 -9.199 1.00 92.00 94 THR A N 1
ATOM 705 C CA . THR A 1 94 ? 19.178 2.721 -8.368 1.00 92.00 94 THR A CA 1
ATOM 706 C C . THR A 1 94 ? 17.925 3.347 -8.965 1.00 92.00 94 THR A C 1
ATOM 708 O O . THR A 1 94 ? 17.851 4.568 -9.079 1.00 92.00 94 THR A O 1
ATOM 711 N N . ILE A 1 95 ? 16.927 2.534 -9.315 1.00 92.50 95 ILE A N 1
ATOM 712 C CA . ILE A 1 95 ? 15.664 3.006 -9.897 1.00 92.50 95 ILE A CA 1
ATOM 713 C C . ILE A 1 95 ? 14.546 2.914 -8.861 1.00 92.50 95 ILE A C 1
ATOM 715 O O . ILE A 1 95 ? 14.340 1.859 -8.259 1.00 92.50 95 ILE A O 1
ATOM 719 N N . ARG A 1 96 ? 13.803 4.006 -8.682 1.00 93.44 96 ARG A N 1
ATOM 720 C CA . ARG A 1 96 ? 12.545 4.051 -7.935 1.00 93.44 96 ARG A CA 1
ATOM 721 C C . ARG A 1 96 ? 11.418 4.270 -8.924 1.00 93.44 96 ARG A C 1
ATOM 723 O O . ARG A 1 96 ? 11.337 5.324 -9.541 1.00 93.44 96 ARG A O 1
ATOM 730 N N . LEU A 1 97 ? 10.571 3.266 -9.087 1.00 94.12 97 LEU A N 1
ATOM 731 C CA . LEU A 1 97 ? 9.456 3.322 -10.020 1.00 94.12 97 LEU A CA 1
ATOM 732 C C . LEU A 1 97 ? 8.185 3.822 -9.319 1.00 94.12 97 LEU A C 1
ATOM 734 O O . LEU A 1 97 ? 7.948 3.519 -8.146 1.00 94.12 97 LEU A O 1
ATOM 738 N N . ALA A 1 98 ? 7.371 4.566 -10.062 1.00 95.19 98 ALA A N 1
ATOM 739 C CA . ALA A 1 98 ? 5.957 4.799 -9.810 1.00 95.19 98 ALA A CA 1
ATOM 740 C C . ALA A 1 98 ? 5.192 4.616 -11.133 1.00 95.19 98 ALA A C 1
ATOM 742 O O . ALA A 1 98 ? 5.086 5.545 -11.930 1.00 95.19 98 ALA A O 1
ATOM 743 N N . LEU A 1 99 ? 4.702 3.401 -11.375 1.00 97.06 99 LEU A N 1
ATOM 744 C CA . LEU A 1 99 ? 3.939 3.027 -12.563 1.00 97.06 99 LEU A CA 1
ATOM 745 C C . LEU A 1 99 ? 2.441 3.140 -12.275 1.00 97.06 99 LEU A C 1
ATOM 747 O O . LEU A 1 99 ? 1.904 2.356 -11.495 1.00 97.06 99 LEU A O 1
ATOM 751 N N . ARG A 1 100 ? 1.772 4.108 -12.890 1.00 98.00 100 ARG A N 1
ATOM 752 C CA . ARG A 1 100 ? 0.391 4.491 -12.604 1.00 98.00 100 ARG A CA 1
ATOM 753 C C . ARG A 1 100 ? -0.536 4.038 -13.720 1.00 98.00 100 ARG A C 1
ATOM 755 O O . ARG A 1 100 ? -0.273 4.250 -14.894 1.00 98.00 100 ARG A O 1
ATOM 762 N N . PHE A 1 101 ? -1.657 3.453 -13.334 1.00 98.38 101 PHE A N 1
ATOM 763 C CA . PHE A 1 101 ? -2.729 3.018 -14.211 1.00 98.38 101 PHE A CA 1
ATOM 764 C C . PHE A 1 101 ? -3.986 3.814 -13.882 1.00 98.38 101 PHE A C 1
ATOM 766 O O . PHE A 1 101 ? -4.393 3.843 -12.710 1.00 98.38 101 PHE A O 1
ATOM 773 N N . PRO A 1 102 ? -4.647 4.412 -14.885 1.00 98.12 102 PRO A N 1
ATOM 774 C CA . PRO A 1 102 ? -5.906 5.096 -14.655 1.00 98.12 102 PRO A CA 1
ATOM 775 C C . PRO A 1 102 ? -6.973 4.112 -14.158 1.00 98.12 102 PRO A C 1
ATOM 777 O O . PRO A 1 102 ? -6.897 2.897 -14.379 1.00 98.12 102 PRO A O 1
ATOM 780 N N . GLY A 1 103 ? -7.970 4.649 -13.454 1.00 96.94 103 GLY A N 1
ATOM 781 C CA . GLY A 1 103 ? -9.185 3.918 -13.097 1.00 96.94 103 GLY A CA 1
ATOM 782 C C . GLY A 1 103 ? -10.142 3.783 -14.283 1.00 96.94 103 GLY A C 1
ATOM 783 O O . GLY A 1 103 ? -9.948 4.381 -15.340 1.00 96.94 103 GLY A O 1
ATOM 784 N N . GLY A 1 104 ? -11.203 3.006 -14.098 1.00 94.81 104 GLY A N 1
ATOM 785 C CA . GLY A 1 104 ? -12.252 2.811 -15.093 1.00 94.81 104 GLY A CA 1
ATOM 786 C C . GLY A 1 104 ? -13.536 2.268 -14.464 1.00 94.81 104 GLY A C 1
ATOM 787 O O . GLY A 1 104 ? -13.615 2.127 -13.243 1.00 94.81 104 GLY A O 1
ATOM 788 N N . PRO A 1 105 ? -14.564 1.955 -15.269 1.00 94.50 105 PRO A N 1
ATOM 789 C CA . PRO A 1 105 ? -15.795 1.360 -14.760 1.00 94.50 105 PRO A CA 1
ATOM 790 C C . PRO A 1 105 ? -15.517 0.089 -13.943 1.00 94.50 105 PRO A C 1
ATOM 792 O O . PRO A 1 105 ? -15.023 -0.898 -14.483 1.00 94.50 105 PRO A O 1
ATOM 795 N N . GLY A 1 106 ? -15.821 0.131 -12.642 1.00 93.12 106 GLY A N 1
ATOM 796 C CA . GLY A 1 106 ? -15.606 -0.985 -11.712 1.00 93.12 106 GLY A CA 1
ATOM 797 C C . GLY A 1 106 ? -14.142 -1.289 -11.377 1.00 93.12 106 GLY A C 1
ATOM 798 O O . GLY A 1 106 ? -13.874 -2.339 -10.806 1.00 93.12 106 GLY A O 1
ATOM 799 N N . ILE A 1 107 ? -13.204 -0.409 -11.743 1.00 96.69 107 ILE A N 1
ATOM 800 C CA . ILE A 1 107 ? -11.766 -0.619 -11.561 1.00 96.69 107 ILE A CA 1
ATOM 801 C C . ILE A 1 107 ? -11.133 0.623 -10.930 1.00 96.69 107 ILE A C 1
ATOM 803 O O . ILE A 1 107 ? -11.151 1.711 -11.514 1.00 96.69 107 ILE A O 1
ATOM 807 N N . ALA A 1 108 ? -10.503 0.454 -9.771 1.00 97.75 108 ALA A N 1
ATOM 808 C CA . ALA A 1 108 ? -9.804 1.533 -9.087 1.00 97.75 108 ALA A CA 1
ATOM 809 C C . ALA A 1 108 ? -8.527 1.962 -9.846 1.00 97.75 108 ALA A C 1
ATOM 811 O O . ALA A 1 108 ? -7.863 1.115 -10.466 1.00 97.75 108 ALA A O 1
ATOM 812 N N . PRO A 1 109 ? -8.137 3.252 -9.811 1.00 98.06 109 PRO A N 1
ATOM 813 C CA . PRO A 1 109 ? -6.791 3.678 -10.192 1.00 98.06 109 PRO A CA 1
ATOM 814 C C . PRO A 1 109 ? -5.735 2.948 -9.354 1.00 98.06 109 PRO A C 1
ATOM 816 O O . PRO A 1 109 ? -5.977 2.568 -8.205 1.00 98.06 109 PRO A O 1
ATOM 819 N N . THR A 1 110 ? -4.566 2.698 -9.940 1.00 97.75 110 THR A N 1
ATOM 820 C CA . THR A 1 110 ? -3.538 1.864 -9.305 1.00 97.75 110 THR A CA 1
ATOM 821 C C . THR A 1 110 ? -2.138 2.368 -9.601 1.00 97.75 110 THR A C 1
ATOM 823 O O . THR A 1 110 ? -1.818 2.615 -10.753 1.00 97.75 110 THR A O 1
ATOM 826 N N . SER A 1 111 ? -1.284 2.458 -8.590 1.00 96.12 111 SER A N 1
ATOM 827 C CA . SER A 1 111 ? 0.145 2.729 -8.727 1.00 96.12 111 SER A CA 1
ATOM 828 C C . SER A 1 111 ? 0.957 1.514 -8.278 1.00 96.12 111 SER A C 1
ATOM 830 O O . SER A 1 111 ? 0.648 0.900 -7.259 1.00 96.12 111 SER A O 1
ATOM 832 N N . LEU A 1 112 ? 2.008 1.161 -9.015 1.00 94.38 112 LEU A N 1
ATOM 833 C CA . LEU A 1 112 ? 2.951 0.092 -8.695 1.00 94.38 112 LEU A CA 1
ATOM 834 C C . LEU A 1 112 ? 4.367 0.656 -8.598 1.00 94.38 112 LEU A C 1
ATOM 836 O O . LEU A 1 112 ? 4.875 1.250 -9.547 1.00 94.38 112 LEU A O 1
ATOM 840 N N . GLY A 1 113 ? 5.031 0.425 -7.468 1.00 88.94 113 GLY A N 1
ATOM 841 C CA . GLY A 1 113 ? 6.439 0.775 -7.299 1.00 88.94 113 GLY A CA 1
ATOM 842 C C . GLY A 1 113 ? 7.378 -0.418 -7.489 1.00 88.94 113 GLY A C 1
ATOM 843 O O . GLY A 1 113 ? 8.289 -0.376 -8.309 1.00 88.94 113 GLY A O 1
ATOM 844 N N . ALA A 1 114 ? 7.132 -1.519 -6.782 1.00 81.81 114 ALA A N 1
ATOM 845 C CA . ALA A 1 114 ? 7.832 -2.784 -6.997 1.00 81.81 114 ALA A CA 1
ATOM 846 C C . ALA A 1 114 ? 7.048 -3.693 -7.965 1.00 81.81 114 ALA A C 1
ATOM 848 O O . ALA A 1 114 ? 5.957 -4.171 -7.639 1.00 81.81 114 ALA A O 1
ATOM 849 N N . ILE A 1 115 ? 7.618 -3.959 -9.146 1.00 85.69 115 ILE A N 1
ATOM 850 C CA . ILE A 1 115 ? 7.024 -4.825 -10.178 1.00 85.69 115 ILE A CA 1
ATOM 851 C C . ILE A 1 115 ? 7.476 -6.286 -10.004 1.00 85.69 115 ILE A C 1
ATOM 853 O O . ILE A 1 115 ? 8.504 -6.709 -10.528 1.00 85.69 115 ILE A O 1
ATOM 857 N N . SER A 1 116 ? 6.704 -7.079 -9.256 1.00 87.38 116 SER A N 1
ATOM 858 C CA . SER A 1 116 ? 6.821 -8.543 -9.224 1.00 87.38 116 SER A CA 1
ATOM 859 C C . SER A 1 116 ? 5.573 -9.185 -9.823 1.00 87.38 116 SER A C 1
ATOM 861 O O . SER A 1 116 ? 4.502 -8.580 -9.876 1.00 87.38 116 SER A O 1
ATOM 863 N N . GLY A 1 117 ? 5.694 -10.434 -10.284 1.00 87.75 117 GLY A N 1
ATOM 864 C CA . GLY A 1 117 ? 4.548 -11.154 -10.838 1.00 87.75 117 GLY A CA 1
ATOM 865 C C . GLY A 1 117 ? 3.393 -11.263 -9.838 1.00 87.75 117 GLY A C 1
ATOM 866 O O . GLY A 1 117 ? 2.239 -11.092 -10.223 1.00 87.75 117 GLY A O 1
ATOM 867 N N . GLY A 1 118 ? 3.687 -11.516 -8.559 1.00 91.12 118 GLY A N 1
ATOM 868 C CA . GLY A 1 118 ? 2.671 -11.561 -7.517 1.00 91.12 118 GLY A CA 1
ATOM 869 C C . GLY A 1 118 ? 2.145 -10.192 -7.096 1.00 91.12 118 GLY A C 1
ATOM 870 O O . GLY A 1 118 ? 0.936 -10.072 -6.922 1.00 91.12 118 GLY A O 1
ATOM 871 N N . SER A 1 119 ? 2.977 -9.141 -7.023 1.00 91.75 119 SER A N 1
ATOM 872 C CA . SER A 1 119 ? 2.488 -7.790 -6.694 1.00 91.75 119 SER A CA 1
ATOM 873 C C . SER A 1 119 ? 1.520 -7.256 -7.749 1.00 91.75 119 SER A C 1
ATOM 875 O O . SER A 1 119 ? 0.485 -6.690 -7.400 1.00 91.75 119 SER A O 1
ATOM 877 N N . VAL A 1 120 ? 1.798 -7.520 -9.031 1.00 94.44 120 VAL A N 1
ATOM 878 C CA . VAL A 1 120 ? 0.903 -7.184 -10.146 1.00 94.44 120 VAL A CA 1
ATOM 879 C C . VAL A 1 120 ? -0.422 -7.944 -10.032 1.00 94.44 120 VAL A C 1
ATOM 881 O O . VAL A 1 120 ? -1.478 -7.323 -10.125 1.00 94.44 120 VAL A O 1
ATOM 884 N N . ARG A 1 121 ? -0.400 -9.263 -9.779 1.00 95.56 121 ARG A N 1
ATOM 885 C CA . ARG A 1 121 ? -1.634 -10.058 -9.615 1.00 95.56 121 ARG A CA 1
ATOM 886 C C . ARG A 1 121 ? -2.474 -9.590 -8.429 1.00 95.56 121 ARG A C 1
ATOM 888 O O . ARG A 1 121 ? -3.667 -9.358 -8.596 1.00 95.56 121 ARG A O 1
ATOM 895 N N . THR A 1 122 ? -1.859 -9.377 -7.264 1.00 95.81 122 THR A N 1
ATOM 896 C CA . THR A 1 122 ? -2.570 -8.859 -6.087 1.00 95.81 122 THR A CA 1
ATOM 897 C C . THR A 1 122 ? -3.166 -7.483 -6.363 1.00 95.81 122 THR A C 1
ATOM 899 O O . THR A 1 122 ? -4.317 -7.252 -6.008 1.00 95.81 122 THR A O 1
ATOM 902 N N . ALA A 1 123 ? -2.441 -6.581 -7.032 1.00 96.31 123 ALA A N 1
ATOM 903 C CA . ALA A 1 123 ? -2.964 -5.262 -7.375 1.00 96.31 123 ALA A CA 1
ATOM 904 C C . ALA A 1 123 ? -4.138 -5.327 -8.366 1.00 96.31 123 ALA A C 1
ATOM 906 O O . ALA A 1 123 ? -5.111 -4.601 -8.180 1.00 96.31 123 ALA A O 1
ATOM 907 N N . ILE A 1 124 ? -4.088 -6.212 -9.372 1.00 96.81 124 ILE A N 1
ATOM 908 C CA . ILE A 1 124 ? -5.197 -6.456 -10.316 1.00 96.81 124 ILE A CA 1
ATOM 909 C C . ILE A 1 124 ? -6.451 -6.947 -9.583 1.00 96.81 124 ILE A C 1
ATOM 911 O O . ILE A 1 124 ? -7.549 -6.444 -9.825 1.00 96.81 124 ILE A O 1
ATOM 915 N N . ALA A 1 125 ? -6.295 -7.902 -8.669 1.00 97.19 125 ALA A N 1
ATOM 916 C CA . ALA A 1 125 ? -7.407 -8.426 -7.888 1.00 97.19 125 ALA A CA 1
ATOM 917 C C . ALA A 1 125 ? -7.982 -7.356 -6.944 1.00 97.19 125 ALA A C 1
ATOM 919 O O . ALA A 1 125 ? -9.189 -7.134 -6.896 1.00 97.19 125 ALA A O 1
ATOM 920 N N . LEU A 1 126 ? -7.106 -6.626 -6.249 1.00 97.38 126 LEU A N 1
ATOM 921 C CA . LEU A 1 126 ? -7.469 -5.596 -5.276 1.00 97.38 126 LEU A CA 1
ATOM 922 C C . LEU A 1 126 ? -8.189 -4.410 -5.916 1.00 97.38 126 LEU A C 1
ATOM 924 O O . LEU A 1 126 ? -9.222 -3.986 -5.410 1.00 97.38 126 LEU A O 1
ATOM 928 N N . ARG A 1 127 ? -7.707 -3.916 -7.061 1.00 97.69 127 ARG A N 1
ATOM 929 C CA . ARG A 1 127 ? -8.348 -2.800 -7.777 1.00 97.69 127 ARG A CA 1
ATOM 930 C C . ARG A 1 127 ? -9.706 -3.156 -8.387 1.00 97.69 127 ARG A C 1
ATOM 932 O O . ARG A 1 127 ? -10.404 -2.255 -8.837 1.00 97.69 127 ARG A O 1
ATOM 939 N N . SER A 1 128 ? -10.044 -4.444 -8.441 1.00 97.50 128 SER A N 1
ATOM 940 C CA . SER A 1 128 ? -11.326 -4.947 -8.946 1.00 97.50 128 SER A CA 1
ATOM 941 C C . SER A 1 128 ? -12.374 -5.116 -7.840 1.00 97.50 128 SER A C 1
ATOM 943 O O . SER A 1 128 ? -13.519 -5.458 -8.131 1.00 97.50 128 SER A O 1
ATOM 945 N N . ILE A 1 129 ? -12.005 -4.890 -6.572 1.00 97.38 129 ILE A N 1
ATOM 946 C CA . ILE A 1 129 ? -12.955 -4.866 -5.458 1.00 97.38 129 ILE A CA 1
ATOM 947 C C . ILE A 1 129 ? -13.777 -3.566 -5.555 1.00 97.38 129 ILE A C 1
ATOM 949 O O . ILE A 1 129 ? -13.179 -2.489 -5.525 1.00 97.38 129 ILE A O 1
ATOM 953 N N . PRO A 1 130 ? -15.122 -3.624 -5.639 1.00 95.31 130 PRO A N 1
ATOM 954 C CA . PRO A 1 130 ? -15.968 -2.438 -5.826 1.00 95.31 130 PRO A CA 1
ATOM 955 C C . PRO A 1 130 ? -15.790 -1.354 -4.757 1.00 95.31 130 PRO A C 1
ATOM 957 O O . PRO A 1 130 ? -15.960 -0.168 -5.026 1.00 95.31 130 PRO A O 1
ATOM 960 N N . GLU A 1 131 ? -15.457 -1.763 -3.536 1.00 95.31 131 GLU A N 1
ATOM 961 C CA . GLU A 1 131 ? -15.258 -0.889 -2.387 1.00 95.31 131 GLU A CA 1
ATOM 962 C C . GLU A 1 131 ? -13.892 -0.187 -2.363 1.00 95.31 131 GLU A C 1
ATOM 964 O O . GLU A 1 131 ? -13.675 0.669 -1.503 1.00 95.31 131 GLU A O 1
ATOM 969 N N . VAL A 1 132 ? -12.962 -0.547 -3.253 1.00 96.56 132 VAL A N 1
ATOM 970 C CA . VAL A 1 132 ? -11.621 0.047 -3.326 1.00 96.56 132 VAL A CA 1
ATOM 971 C C . VAL A 1 132 ? -11.652 1.289 -4.218 1.00 96.56 132 VAL A C 1
ATOM 973 O O . VAL A 1 132 ? -12.073 1.245 -5.369 1.00 96.56 132 VAL A O 1
ATOM 976 N N . LEU A 1 133 ? -11.172 2.411 -3.683 1.00 95.88 133 LEU A N 1
ATOM 977 C CA . LEU A 1 133 ? -11.092 3.703 -4.366 1.00 95.88 133 LEU A CA 1
ATOM 978 C C . LEU A 1 133 ? -9.749 3.927 -5.064 1.00 95.88 133 LEU A C 1
ATOM 980 O O . LEU A 1 133 ? -9.701 4.597 -6.092 1.00 95.88 133 LEU A O 1
ATOM 984 N N . SER A 1 134 ? -8.659 3.395 -4.511 1.00 96.62 134 SER A N 1
ATOM 985 C CA . SER A 1 134 ? -7.321 3.432 -5.111 1.00 96.62 134 SER A CA 1
ATOM 986 C C . SER A 1 134 ? -6.452 2.308 -4.559 1.00 96.62 134 SER A C 1
ATOM 988 O O . SER A 1 134 ? -6.687 1.826 -3.449 1.00 96.62 134 SER A O 1
ATOM 990 N N . VAL A 1 135 ? -5.436 1.911 -5.327 1.00 96.94 135 VAL A N 1
ATOM 991 C CA . VAL A 1 135 ? -4.385 0.986 -4.887 1.00 96.94 135 VAL A CA 1
ATOM 992 C C . VAL A 1 135 ? -3.018 1.626 -5.107 1.00 96.94 135 VAL A C 1
ATOM 994 O O . VAL A 1 135 ? -2.666 1.944 -6.233 1.00 96.94 135 VAL A O 1
ATOM 997 N N . ASP A 1 136 ? -2.216 1.760 -4.061 1.00 94.56 136 ASP A N 1
ATOM 998 C CA .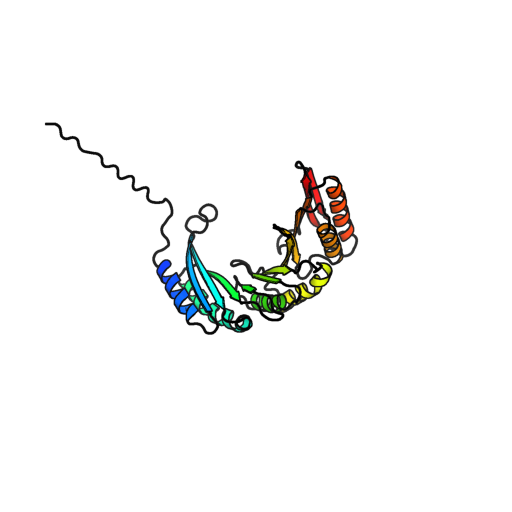 ASP A 1 136 ? -0.908 2.407 -4.099 1.00 94.56 136 ASP A CA 1
ATOM 999 C C . ASP A 1 136 ? 0.189 1.449 -3.624 1.00 94.56 136 ASP A C 1
ATOM 1001 O O . ASP A 1 136 ? 0.238 1.034 -2.465 1.00 94.56 136 ASP A O 1
ATOM 1005 N N . GLY A 1 137 ? 1.085 1.071 -4.531 1.00 90.94 137 GLY A N 1
ATOM 1006 C CA . GLY A 1 137 ? 2.253 0.246 -4.250 1.00 90.94 137 GLY A CA 1
ATOM 1007 C C . GLY A 1 137 ? 3.489 1.081 -3.941 1.00 90.94 137 GLY A C 1
ATOM 1008 O O . GLY A 1 137 ? 3.793 2.046 -4.640 1.00 90.94 137 GLY A O 1
ATOM 1009 N N . THR A 1 138 ? 4.246 0.685 -2.918 1.00 82.50 138 THR A N 1
ATOM 1010 C CA . THR A 1 138 ? 5.493 1.387 -2.569 1.00 82.50 138 THR A CA 1
ATOM 1011 C C . THR A 1 138 ? 6.640 1.026 -3.517 1.00 82.50 138 THR A C 1
ATOM 1013 O O . THR A 1 138 ? 6.671 -0.064 -4.089 1.00 82.50 138 THR A O 1
ATOM 1016 N N . SER A 1 139 ? 7.614 1.928 -3.666 1.00 76.69 139 SER A N 1
ATOM 1017 C CA . SER A 1 139 ? 8.763 1.745 -4.569 1.00 76.69 139 SER A CA 1
ATOM 1018 C C . SER A 1 139 ? 9.851 0.792 -4.057 1.00 76.69 139 SER A C 1
ATOM 1020 O O . SER A 1 139 ? 10.726 0.431 -4.836 1.00 76.69 139 SER A O 1
ATOM 1022 N N . TYR A 1 140 ? 9.832 0.384 -2.781 1.00 68.75 140 TYR A N 1
ATOM 1023 C CA . TYR A 1 140 ? 10.948 -0.360 -2.156 1.00 68.75 140 TYR A CA 1
ATOM 1024 C C . TYR A 1 140 ? 10.580 -1.738 -1.637 1.00 68.75 140 TYR A C 1
ATOM 1026 O O . TYR A 1 140 ? 11.458 -2.576 -1.450 1.00 68.75 140 TYR A O 1
ATOM 1034 N N . ALA A 1 141 ? 9.303 -1.953 -1.346 1.00 71.69 141 ALA A N 1
ATOM 1035 C CA . ALA A 1 141 ? 8.815 -3.193 -0.781 1.00 71.69 141 ALA A CA 1
ATOM 1036 C C . ALA A 1 141 ? 7.539 -3.606 -1.516 1.00 71.69 141 ALA A C 1
ATOM 1038 O O . ALA A 1 141 ? 6.768 -2.735 -1.936 1.00 71.69 141 ALA A O 1
ATOM 1039 N N . PRO A 1 142 ? 7.279 -4.917 -1.647 1.00 73.44 142 PRO A N 1
ATOM 1040 C CA . PRO A 1 142 ? 6.035 -5.430 -2.203 1.00 73.44 142 PRO A CA 1
ATOM 1041 C C . PRO A 1 142 ? 4.891 -5.255 -1.191 1.00 73.44 142 PRO A C 1
ATOM 1043 O O . PRO A 1 142 ? 4.297 -6.216 -0.721 1.00 73.44 142 PRO A O 1
ATOM 1046 N N . SER A 1 143 ? 4.600 -4.012 -0.812 1.00 83.38 143 SER A N 1
ATOM 1047 C CA . SER A 1 143 ? 3.464 -3.641 0.023 1.00 83.38 143 SER A CA 1
ATOM 1048 C C . SER A 1 143 ? 2.506 -2.785 -0.786 1.00 83.38 143 SER A C 1
ATOM 1050 O O . SER A 1 143 ? 2.929 -1.826 -1.442 1.00 83.38 143 SER A O 1
ATOM 1052 N N . LEU A 1 144 ? 1.222 -3.111 -0.688 1.00 92.81 144 LEU A N 1
ATOM 1053 C CA . LEU A 1 144 ? 0.140 -2.365 -1.314 1.00 92.81 144 LEU A CA 1
ATOM 1054 C C . LEU A 1 144 ? -0.695 -1.672 -0.240 1.00 92.81 144 LEU A C 1
ATOM 1056 O O . LEU A 1 144 ? -0.946 -2.224 0.835 1.00 92.81 144 LEU A O 1
ATOM 1060 N N . HIS A 1 145 ? -1.130 -0.465 -0.554 1.00 94.00 145 HIS A N 1
ATOM 1061 C CA . HIS A 1 145 ? -2.092 0.302 0.210 1.00 94.00 145 HIS A CA 1
ATOM 1062 C C . HIS A 1 145 ? -3.384 0.403 -0.598 1.00 94.00 145 HIS A C 1
ATOM 1064 O O . HIS A 1 145 ? -3.324 0.696 -1.784 1.00 94.00 145 HIS A O 1
ATOM 1070 N N . ALA A 1 146 ? -4.538 0.151 0.007 1.00 95.38 146 ALA A N 1
ATOM 1071 C CA . ALA A 1 146 ? -5.836 0.337 -0.625 1.00 95.38 146 ALA A CA 1
ATOM 1072 C C . ALA A 1 146 ? -6.649 1.370 0.147 1.00 95.38 146 ALA A C 1
ATOM 1074 O O . ALA A 1 146 ? -6.902 1.206 1.343 1.00 95.38 146 ALA A O 1
ATOM 1075 N N . SER A 1 147 ? -7.083 2.414 -0.551 1.00 95.25 147 SER A N 1
ATOM 1076 C CA . SER A 1 147 ? -8.072 3.347 -0.022 1.00 95.25 147 SER A CA 1
ATOM 1077 C C . SER A 1 147 ? -9.463 2.750 -0.204 1.00 95.25 147 SER A C 1
ATOM 1079 O O . SER A 1 147 ? -9.798 2.284 -1.292 1.00 95.25 147 SER A O 1
ATOM 1081 N N . MET A 1 148 ? -10.268 2.747 0.852 1.00 94.62 148 MET A N 1
ATOM 1082 C CA . MET A 1 148 ? -11.588 2.124 0.887 1.00 94.62 148 MET A CA 1
ATOM 1083 C C . MET A 1 148 ? -12.696 3.178 0.883 1.00 94.62 148 MET A C 1
ATOM 1085 O O . MET A 1 148 ? -12.555 4.258 1.461 1.00 94.62 148 MET A O 1
ATOM 1089 N N . ALA A 1 149 ? -13.839 2.843 0.285 1.00 91.81 149 ALA A N 1
ATOM 1090 C CA . ALA A 1 149 ? -15.028 3.680 0.346 1.00 91.81 149 ALA A CA 1
ATOM 1091 C C . ALA A 1 149 ? -15.488 3.887 1.809 1.00 91.81 149 ALA A C 1
ATOM 1093 O O . ALA A 1 149 ? -15.464 2.938 2.598 1.00 91.81 149 ALA A O 1
ATOM 1094 N N . PRO A 1 150 ? -15.959 5.091 2.199 1.00 88.00 150 PRO A N 1
ATOM 1095 C CA . PRO A 1 150 ? -16.289 5.393 3.598 1.00 88.00 150 PRO A CA 1
ATOM 1096 C C . PRO A 1 150 ? -17.367 4.497 4.227 1.00 88.00 150 PRO A C 1
ATOM 1098 O O . PRO A 1 150 ? -17.385 4.315 5.441 1.00 88.00 150 PRO A O 1
ATOM 1101 N N . SER A 1 151 ? -18.278 3.948 3.420 1.00 87.88 151 SER A N 1
ATOM 1102 C CA . SER A 1 151 ? -19.358 3.060 3.872 1.00 87.88 151 SER A CA 1
ATOM 1103 C C . SER A 1 151 ? -18.916 1.615 4.105 1.00 87.88 151 SER A C 1
ATOM 1105 O O . SER A 1 151 ? -19.680 0.817 4.644 1.00 87.88 151 SER A O 1
ATOM 1107 N N . THR A 1 152 ? -17.714 1.260 3.666 1.00 91.62 152 THR A N 1
ATOM 1108 C CA . THR A 1 152 ? -17.198 -0.104 3.704 1.00 91.62 152 THR A CA 1
ATOM 1109 C C . THR A 1 152 ? -16.723 -0.459 5.101 1.00 91.62 152 THR A C 1
ATOM 1111 O O . THR A 1 152 ? -16.031 0.330 5.740 1.00 91.62 152 THR A O 1
ATOM 1114 N N . THR A 1 153 ? -17.038 -1.663 5.570 1.00 92.06 153 THR A N 1
ATOM 1115 C CA . THR A 1 153 ? -16.583 -2.146 6.877 1.00 92.06 153 THR A CA 1
ATOM 1116 C C . THR A 1 153 ? -15.398 -3.095 6.742 1.00 92.06 153 THR A C 1
ATOM 1118 O O . THR A 1 153 ? -15.304 -3.833 5.761 1.00 92.06 153 THR A O 1
ATOM 1121 N N . LEU A 1 154 ? -14.500 -3.100 7.735 1.00 93.44 154 LEU A N 1
ATOM 1122 C CA . LEU A 1 154 ? -13.323 -3.976 7.759 1.00 93.44 154 LEU A CA 1
ATOM 1123 C C . LEU A 1 154 ? -13.726 -5.454 7.692 1.00 93.44 154 LEU A C 1
ATOM 1125 O O . LEU A 1 154 ? -13.148 -6.216 6.923 1.00 93.44 154 LEU A O 1
ATOM 1129 N N . THR A 1 155 ? -14.748 -5.840 8.453 1.00 93.12 155 THR A N 1
ATOM 1130 C CA . THR A 1 155 ? -15.280 -7.211 8.469 1.00 93.12 155 THR A CA 1
ATOM 1131 C C . THR A 1 155 ? -15.777 -7.677 7.099 1.00 93.12 155 THR A C 1
ATOM 1133 O O . THR A 1 155 ? -15.528 -8.818 6.719 1.00 93.12 155 THR A O 1
ATOM 1136 N N . THR A 1 156 ? -16.412 -6.794 6.322 1.00 93.75 156 THR A N 1
ATOM 1137 C CA . THR A 1 156 ? -16.949 -7.134 4.994 1.00 93.75 156 THR A CA 1
ATOM 1138 C C . THR A 1 156 ? -15.842 -7.379 3.969 1.00 93.75 156 THR A C 1
ATOM 1140 O O . THR A 1 156 ? -15.954 -8.283 3.145 1.00 93.75 156 THR A O 1
ATOM 1143 N N . ILE A 1 157 ? -14.755 -6.602 4.015 1.00 94.94 157 ILE A N 1
ATOM 1144 C CA . ILE A 1 157 ? -13.683 -6.686 3.007 1.00 94.94 157 ILE A CA 1
ATOM 1145 C C . ILE A 1 157 ? -12.576 -7.673 3.350 1.00 94.94 157 ILE A C 1
ATOM 1147 O O . ILE A 1 157 ? -11.790 -8.030 2.473 1.00 94.94 157 ILE A O 1
ATOM 1151 N N . LEU A 1 158 ? -12.511 -8.140 4.598 1.00 95.19 158 LEU A N 1
ATOM 1152 C CA . LEU A 1 158 ? -11.435 -9.006 5.071 1.00 95.19 158 LEU A CA 1
ATOM 1153 C C . LEU A 1 158 ? -11.283 -10.284 4.219 1.00 95.19 158 LEU A C 1
ATOM 1155 O O . LEU A 1 158 ? -10.155 -10.574 3.807 1.00 95.19 158 LEU A O 1
ATOM 1159 N N . PRO A 1 159 ? -12.360 -11.023 3.869 1.00 95.94 159 PRO A N 1
ATOM 1160 C CA . PRO A 1 159 ? -12.236 -12.206 3.017 1.00 95.94 159 PRO A CA 1
ATOM 1161 C C . PRO A 1 159 ? -11.771 -11.866 1.597 1.00 95.94 159 PRO A C 1
ATOM 1163 O O . PRO A 1 159 ? -10.934 -12.574 1.040 1.00 95.94 159 PRO A O 1
ATOM 1166 N N . ALA A 1 160 ? -12.272 -10.766 1.024 1.00 96.69 160 ALA A N 1
ATOM 1167 C CA . ALA A 1 160 ? -11.922 -10.346 -0.330 1.00 96.69 160 ALA A CA 1
ATOM 1168 C C . ALA A 1 160 ? -10.436 -9.971 -0.428 1.00 96.69 160 ALA A C 1
ATOM 1170 O O . ALA A 1 160 ? -9.733 -10.486 -1.293 1.00 96.69 160 ALA A O 1
ATOM 1171 N N . VAL A 1 161 ? -9.925 -9.164 0.510 1.00 96.44 161 VAL A N 1
ATOM 1172 C CA . VAL A 1 161 ? -8.503 -8.777 0.557 1.00 96.44 161 VAL A CA 1
ATOM 1173 C C . VAL A 1 161 ? -7.592 -9.988 0.792 1.00 96.44 161 VAL A C 1
ATOM 1175 O O . VAL A 1 161 ? -6.538 -10.100 0.174 1.00 96.44 161 VAL A O 1
ATOM 1178 N N . ARG A 1 162 ? -7.996 -10.957 1.621 1.00 95.44 162 ARG A N 1
ATOM 1179 C CA . ARG A 1 162 ? -7.254 -12.228 1.752 1.00 95.44 162 ARG A CA 1
ATOM 1180 C C . ARG A 1 162 ? -7.238 -13.043 0.458 1.00 95.44 162 ARG A C 1
ATOM 1182 O O . ARG A 1 162 ? -6.232 -13.688 0.148 1.00 95.44 162 ARG A O 1
ATOM 1189 N N . GLY A 1 163 ? -8.324 -12.991 -0.312 1.00 96.25 163 GLY A N 1
ATOM 1190 C CA . GLY A 1 163 ? -8.398 -13.564 -1.654 1.00 96.25 163 GLY A CA 1
ATOM 1191 C C . GLY A 1 163 ? -7.338 -12.976 -2.587 1.00 96.25 163 GLY A C 1
ATOM 1192 O O . GLY A 1 163 ? -6.582 -13.727 -3.200 1.00 96.25 163 GLY A O 1
ATOM 1193 N N . THR A 1 164 ? -7.186 -11.648 -2.612 1.00 95.94 164 THR A N 1
ATOM 1194 C CA . THR A 1 164 ? -6.203 -10.974 -3.487 1.00 95.94 164 THR A CA 1
ATOM 1195 C C . THR A 1 164 ? -4.753 -11.300 -3.121 1.00 95.94 164 THR A C 1
ATOM 1197 O O . THR A 1 164 ? -3.898 -11.460 -3.999 1.00 95.94 164 THR A O 1
ATOM 1200 N N . LEU A 1 165 ? -4.459 -11.449 -1.825 1.00 93.94 165 LEU A N 1
ATOM 1201 C CA . LEU A 1 165 ? -3.157 -11.915 -1.339 1.00 93.94 165 LEU A CA 1
ATOM 1202 C C . LEU A 1 165 ? -2.853 -13.342 -1.821 1.00 93.94 165 LEU A C 1
ATOM 1204 O O . LEU A 1 165 ? -1.725 -13.640 -2.221 1.00 93.94 165 LEU A O 1
ATOM 1208 N N . SER A 1 166 ? -3.869 -14.209 -1.837 1.00 93.38 166 SER A N 1
ATOM 1209 C CA . SER A 1 166 ? -3.749 -15.591 -2.316 1.00 93.38 166 SER A CA 1
ATOM 1210 C C . SER A 1 166 ? -3.458 -15.649 -3.820 1.00 93.38 166 SER A C 1
ATOM 1212 O O . SER A 1 166 ? -2.594 -16.416 -4.244 1.00 93.38 166 SER A O 1
ATOM 1214 N N . GLU A 1 167 ? -4.087 -14.788 -4.626 1.00 91.12 167 GLU A N 1
ATOM 1215 C CA . GLU A 1 167 ? -3.785 -14.648 -6.064 1.00 91.12 167 GLU A CA 1
ATOM 1216 C C . GLU A 1 167 ? -2.346 -14.171 -6.333 1.00 91.12 167 GLU A C 1
ATOM 1218 O O . GLU A 1 167 ? -1.719 -14.538 -7.334 1.00 91.12 167 GLU A O 1
ATOM 1223 N N . GLY A 1 168 ? -1.789 -13.385 -5.410 1.00 88.69 168 GLY A N 1
ATOM 1224 C CA . GLY A 1 168 ? -0.393 -12.954 -5.435 1.00 88.69 168 GLY A CA 1
ATOM 1225 C C . GLY A 1 168 ? 0.608 -14.094 -5.279 1.00 88.69 168 GLY A C 1
ATOM 1226 O O . GLY A 1 168 ? 1.740 -13.971 -5.740 1.00 88.69 168 GLY A O 1
ATOM 1227 N N . GLY A 1 169 ? 0.210 -15.226 -4.692 1.00 87.19 169 GLY A N 1
ATOM 1228 C CA . GLY A 1 169 ? 1.108 -16.350 -4.413 1.00 87.19 169 GLY A CA 1
ATOM 1229 C C . GLY A 1 169 ? 2.102 -16.084 -3.276 1.00 87.19 169 GLY A C 1
ATOM 1230 O O . GLY A 1 169 ? 3.132 -16.745 -3.210 1.00 87.19 169 GLY A O 1
ATOM 1231 N N . GLY A 1 170 ? 1.809 -15.121 -2.393 1.00 83.00 170 GLY A N 1
ATOM 1232 C CA . GLY A 1 170 ? 2.641 -14.793 -1.228 1.00 83.00 170 GLY A CA 1
ATOM 1233 C C . GLY A 1 170 ? 3.728 -13.734 -1.454 1.00 83.00 170 GLY A C 1
ATOM 1234 O O . GLY A 1 170 ? 4.405 -13.374 -0.496 1.00 83.00 170 GLY A O 1
ATOM 1235 N N . ASP A 1 171 ? 3.874 -13.192 -2.669 1.00 87.81 171 ASP A N 1
ATOM 1236 C CA . ASP A 1 171 ? 4.826 -12.100 -2.959 1.00 87.81 171 ASP A CA 1
ATOM 1237 C C . ASP A 1 171 ? 4.512 -10.815 -2.174 1.00 87.81 171 ASP A C 1
ATOM 1239 O O . ASP A 1 171 ? 5.415 -10.047 -1.843 1.00 87.81 171 ASP A O 1
ATOM 1243 N N . VAL A 1 172 ? 3.226 -10.570 -1.911 1.00 90.12 172 VAL A N 1
ATOM 1244 C CA . VAL A 1 172 ? 2.739 -9.456 -1.097 1.00 90.12 172 VAL A CA 1
ATOM 1245 C C . VAL A 1 172 ? 2.356 -10.030 0.267 1.00 90.12 172 VAL A C 1
ATOM 1247 O O . VAL A 1 172 ? 1.377 -10.770 0.348 1.00 90.12 172 VAL A O 1
ATOM 1250 N N . PRO A 1 173 ? 3.105 -9.741 1.344 1.00 87.69 173 PRO A N 1
ATOM 1251 C CA . PRO A 1 173 ? 2.852 -10.343 2.653 1.00 87.69 173 PRO A CA 1
ATOM 1252 C C . PRO A 1 173 ? 1.637 -9.733 3.373 1.00 87.69 173 PRO A C 1
ATOM 1254 O O . PRO A 1 173 ? 1.023 -10.393 4.213 1.00 87.69 173 PRO A O 1
ATOM 1257 N N . TRP A 1 174 ? 1.273 -8.488 3.051 1.00 91.19 174 TRP A N 1
ATOM 1258 C CA . TRP A 1 174 ? 0.070 -7.824 3.555 1.00 91.19 174 TRP A CA 1
ATOM 1259 C C . TRP A 1 174 ? -0.376 -6.674 2.640 1.00 91.19 174 TRP A C 1
ATOM 1261 O O . TRP A 1 174 ? 0.430 -6.064 1.931 1.00 91.19 174 TRP A O 1
ATOM 1271 N N . VAL A 1 175 ? -1.662 -6.335 2.715 1.00 93.69 175 VAL A N 1
ATOM 1272 C CA . VAL A 1 175 ? -2.257 -5.117 2.146 1.00 93.69 175 VAL A CA 1
ATOM 1273 C C . VAL A 1 175 ? -2.673 -4.211 3.295 1.00 93.69 175 VAL A C 1
ATOM 1275 O O . VAL A 1 175 ? -3.340 -4.653 4.222 1.00 93.69 175 VAL A O 1
ATOM 1278 N N . THR A 1 176 ? -2.305 -2.934 3.250 1.00 94.44 176 THR A N 1
ATOM 1279 C CA . THR A 1 176 ? -2.840 -1.946 4.198 1.00 94.44 176 THR A CA 1
ATOM 1280 C C . THR A 1 176 ? -4.116 -1.355 3.624 1.00 94.44 176 THR A C 1
ATOM 1282 O O . THR A 1 176 ? -4.050 -0.672 2.611 1.00 94.44 176 THR A O 1
ATOM 1285 N N . VAL A 1 177 ? -5.261 -1.586 4.255 1.00 95.12 177 VAL A N 1
ATOM 1286 C CA . VAL A 1 177 ? -6.521 -0.920 3.901 1.00 95.12 177 VAL A CA 1
ATOM 1287 C C . VAL A 1 177 ? -6.714 0.319 4.762 1.00 95.12 177 VAL A C 1
ATOM 1289 O O . VAL A 1 177 ? -6.399 0.301 5.952 1.00 95.12 177 VAL A O 1
ATOM 1292 N N . ALA A 1 178 ? -7.219 1.399 4.180 1.00 93.62 178 ALA A N 1
ATOM 1293 C CA . ALA A 1 178 ? -7.403 2.660 4.880 1.00 93.62 178 ALA A CA 1
ATOM 1294 C C . ALA A 1 178 ? -8.719 3.344 4.530 1.00 93.62 178 ALA A C 1
ATOM 1296 O O . ALA A 1 178 ? -9.164 3.329 3.387 1.00 93.62 178 ALA A O 1
ATOM 1297 N N . TRP A 1 179 ? -9.297 4.008 5.529 1.00 90.75 179 TRP A N 1
ATOM 1298 C CA . TRP A 1 179 ? -10.476 4.855 5.393 1.00 90.75 179 TRP A CA 1
ATOM 1299 C C . TRP A 1 179 ? -10.089 6.295 5.718 1.00 90.75 179 TRP A C 1
ATOM 1301 O O . TRP A 1 179 ? -9.668 6.616 6.837 1.00 90.75 179 TRP A O 1
ATOM 1311 N N . THR A 1 180 ? -10.219 7.178 4.732 1.00 72.94 180 THR A N 1
ATOM 1312 C CA . THR A 1 180 ? -9.966 8.609 4.906 1.00 72.94 180 THR A CA 1
ATOM 1313 C C . THR A 1 180 ? -11.153 9.285 5.584 1.00 72.94 180 THR A C 1
ATOM 1315 O O . THR A 1 180 ? -12.280 9.195 5.096 1.00 72.94 180 THR A O 1
ATOM 1318 N N . GLY A 1 181 ? -10.902 9.985 6.693 1.00 53.75 181 GLY A N 1
ATOM 1319 C CA . GLY A 1 181 ? -11.767 11.078 7.137 1.00 53.75 181 GLY A CA 1
ATOM 1320 C C . GLY A 1 181 ? -11.399 12.360 6.385 1.00 53.75 181 GLY A C 1
ATOM 1321 O O . GLY A 1 181 ? -10.355 12.413 5.743 1.00 53.75 181 GLY A O 1
ATOM 1322 N N . GLU A 1 182 ? -12.229 13.401 6.477 1.00 41.72 182 GLU A N 1
ATOM 1323 C CA . GLU A 1 182 ? -12.117 14.648 5.691 1.00 41.72 182 GLU A CA 1
ATOM 1324 C C . GLU A 1 182 ? -10.758 15.382 5.770 1.00 41.72 182 GLU A C 1
ATOM 1326 O O . GLU A 1 182 ? -10.528 16.297 4.984 1.00 41.72 182 GLU A O 1
ATOM 1331 N N . VAL A 1 183 ? -9.846 15.009 6.683 1.00 42.16 183 VAL A N 1
ATOM 1332 C CA . VAL A 1 183 ? -8.558 15.708 6.867 1.00 42.16 183 VAL A CA 1
ATOM 1333 C C . VAL A 1 183 ? -7.348 14.771 7.082 1.00 42.16 183 VAL A C 1
ATOM 1335 O O . VAL A 1 183 ? -6.223 15.168 6.794 1.00 42.16 183 VAL A O 1
ATOM 1338 N N . THR A 1 184 ? -7.540 13.515 7.507 1.00 48.00 184 THR A N 1
ATOM 1339 C CA . THR A 1 184 ? -6.492 12.477 7.638 1.00 48.00 184 THR A CA 1
ATOM 1340 C C . THR A 1 184 ? -7.098 11.070 7.530 1.00 48.00 184 THR A C 1
ATOM 1342 O O . THR A 1 184 ? -8.296 10.872 7.757 1.00 48.00 184 THR A O 1
ATOM 1345 N N . THR A 1 185 ? -6.280 10.061 7.203 1.00 57.41 185 THR A N 1
ATOM 1346 C CA . THR A 1 185 ? -6.669 8.649 7.358 1.00 57.41 185 THR A CA 1
ATOM 1347 C C . THR A 1 185 ? -7.016 8.380 8.816 1.00 57.41 185 THR A C 1
ATOM 1349 O O . THR A 1 185 ? -6.141 8.422 9.679 1.00 57.41 185 THR A O 1
ATOM 1352 N N . ARG A 1 186 ? -8.296 8.115 9.092 1.00 79.94 186 ARG A N 1
ATOM 1353 C CA . ARG A 1 186 ? -8.797 7.906 10.457 1.00 79.94 186 ARG A CA 1
ATOM 1354 C C . ARG A 1 186 ? -8.539 6.482 10.932 1.00 79.94 186 ARG A C 1
ATOM 1356 O O . ARG A 1 186 ? -8.314 6.264 12.116 1.00 79.94 186 ARG A O 1
ATOM 1363 N N . VAL A 1 187 ? -8.571 5.523 10.008 1.00 90.94 187 VAL A N 1
ATOM 1364 C CA . VAL A 1 187 ? -8.381 4.097 10.285 1.00 90.94 187 VAL A CA 1
ATOM 1365 C C . VAL A 1 187 ? -7.510 3.487 9.197 1.00 90.94 187 VAL A C 1
ATOM 1367 O O . VAL A 1 187 ? -7.798 3.658 8.014 1.00 90.94 187 VAL A O 1
ATOM 1370 N N . SER A 1 188 ? -6.466 2.764 9.593 1.00 93.75 188 SER A N 1
ATOM 1371 C CA . SER A 1 188 ? -5.582 2.023 8.696 1.00 93.75 188 SER A CA 1
ATOM 1372 C C . SER A 1 188 ? -5.251 0.655 9.293 1.00 93.75 188 SER A C 1
ATOM 1374 O O . SER A 1 188 ? -4.833 0.553 10.445 1.00 93.75 188 SER A O 1
ATOM 1376 N N . VAL A 1 189 ? -5.472 -0.415 8.532 1.00 94.69 189 VAL A N 1
ATOM 1377 C CA . VAL A 1 189 ? -5.316 -1.794 9.007 1.00 94.69 189 VAL A CA 1
ATOM 1378 C C . VAL A 1 189 ? -4.521 -2.606 7.992 1.00 94.69 189 VAL A C 1
ATOM 1380 O O . VAL A 1 189 ? -4.904 -2.722 6.832 1.00 94.69 189 VAL A O 1
ATOM 1383 N N . GLY A 1 190 ? -3.406 -3.185 8.425 1.00 93.81 190 GLY A N 1
ATOM 1384 C CA . GLY A 1 190 ? -2.664 -4.191 7.677 1.00 93.81 190 GLY A CA 1
ATOM 1385 C C . GLY A 1 190 ? -3.385 -5.533 7.737 1.00 93.81 190 GLY A C 1
ATOM 1386 O O . GLY A 1 190 ? -3.547 -6.095 8.817 1.00 93.81 190 GLY A O 1
ATOM 1387 N N . ILE A 1 191 ? -3.788 -6.044 6.580 1.00 93.88 191 ILE A N 1
ATOM 1388 C CA . ILE A 1 191 ? -4.408 -7.354 6.398 1.00 93.88 191 ILE A CA 1
ATOM 1389 C C . ILE A 1 191 ? -3.372 -8.293 5.786 1.00 93.88 191 ILE A C 1
ATOM 1391 O O . ILE A 1 191 ? -2.853 -8.025 4.703 1.00 93.88 191 ILE A O 1
ATOM 1395 N N . SER A 1 192 ? -3.091 -9.397 6.468 1.00 91.50 192 SER A N 1
ATOM 1396 C CA . SER A 1 192 ? -2.321 -10.527 5.946 1.00 91.50 192 SER A CA 1
ATOM 1397 C C . SER A 1 192 ? -3.248 -11.724 5.699 1.00 91.50 192 SER A C 1
ATOM 1399 O O . SER A 1 192 ? -4.468 -11.650 5.883 1.00 91.50 192 SER A O 1
ATOM 1401 N N . SER A 1 193 ? -2.676 -12.865 5.312 1.00 89.19 193 SER A N 1
ATOM 1402 C CA . SER A 1 193 ? -3.431 -14.115 5.169 1.00 89.19 193 SER A CA 1
ATOM 1403 C C . SER A 1 193 ? -4.121 -14.562 6.466 1.00 89.19 193 SER A C 1
ATOM 1405 O O . SER A 1 193 ? -5.156 -15.219 6.392 1.00 89.19 193 SER A O 1
ATOM 1407 N N . ALA A 1 194 ? -3.595 -14.179 7.637 1.00 86.50 194 ALA A N 1
ATOM 1408 C CA . ALA A 1 194 ? -4.097 -14.613 8.946 1.00 86.50 194 ALA A CA 1
ATOM 1409 C C . ALA A 1 194 ? -4.460 -13.463 9.908 1.00 86.50 194 ALA A C 1
ATOM 1411 O O . ALA A 1 194 ? -5.199 -13.684 10.862 1.00 86.50 194 ALA A O 1
ATOM 1412 N N . TRP A 1 195 ? -4.003 -12.234 9.657 1.00 89.12 195 TRP A N 1
ATOM 1413 C CA . TRP A 1 195 ? -4.225 -11.072 10.527 1.00 89.12 195 TRP A CA 1
ATOM 1414 C C . TRP A 1 195 ? -5.056 -9.984 9.831 1.00 89.12 195 TRP A C 1
ATOM 1416 O O . TRP A 1 195 ? -4.897 -9.807 8.622 1.00 89.12 195 TRP A O 1
ATOM 1426 N N . PRO A 1 196 ? -5.901 -9.225 10.552 1.00 91.19 196 PRO A N 1
ATOM 1427 C CA . PRO A 1 196 ? -6.398 -9.500 11.910 1.00 91.19 196 PRO A CA 1
ATOM 1428 C C . PRO A 1 196 ? -7.359 -10.701 11.937 1.00 91.19 196 PRO A C 1
ATOM 1430 O O . PRO A 1 196 ? -7.911 -11.058 10.899 1.00 91.19 196 PRO A O 1
ATOM 1433 N N . SER A 1 197 ? -7.604 -11.322 13.096 1.00 88.44 197 SER A N 1
ATOM 1434 C CA . SER A 1 197 ? -8.714 -12.289 13.223 1.00 88.44 197 SER A CA 1
ATOM 1435 C C . SER A 1 197 ? -10.069 -11.611 12.963 1.00 88.44 197 SER A C 1
ATOM 1437 O O . SER A 1 197 ? -10.156 -10.381 12.928 1.00 88.44 197 SER A O 1
ATOM 1439 N N . GLU A 1 198 ? -11.138 -12.387 12.769 1.00 89.38 198 GLU A N 1
ATOM 1440 C CA . GLU A 1 198 ? -12.481 -11.821 12.566 1.00 89.38 198 GLU A CA 1
ATOM 1441 C C . GLU A 1 198 ? -12.959 -11.050 13.804 1.00 89.38 198 GLU A C 1
ATOM 1443 O O . GLU A 1 198 ? -13.475 -9.939 13.691 1.00 89.38 198 GLU A O 1
ATOM 1448 N N . GLU A 1 199 ? -12.705 -11.584 14.997 1.00 89.00 199 GLU A N 1
ATOM 1449 C CA . GLU A 1 199 ? -13.040 -10.955 16.274 1.00 89.00 199 GLU A CA 1
ATOM 1450 C C . GLU A 1 199 ? -12.285 -9.639 16.466 1.00 89.00 199 GLU A C 1
ATOM 1452 O O . GLU A 1 199 ? -12.869 -8.628 16.867 1.00 89.00 199 GLU A O 1
ATOM 1457 N N . LEU A 1 200 ? -10.994 -9.617 16.124 1.00 91.25 200 LEU A N 1
ATOM 1458 C CA . LEU A 1 200 ? -10.212 -8.391 16.180 1.00 91.25 200 LEU A CA 1
ATOM 1459 C C . LEU A 1 200 ? -10.661 -7.391 15.112 1.00 91.25 200 LEU A C 1
ATOM 1461 O O . LEU A 1 200 ? -10.709 -6.195 15.390 1.00 91.25 200 LEU A O 1
ATOM 1465 N N . ALA A 1 201 ? -11.031 -7.846 13.914 1.00 92.69 201 ALA A N 1
ATOM 1466 C CA . ALA A 1 201 ? -11.594 -6.973 12.891 1.00 92.69 201 ALA A CA 1
ATOM 1467 C C . ALA A 1 201 ? -12.879 -6.286 13.384 1.00 92.69 201 ALA A C 1
ATOM 1469 O O . ALA A 1 201 ? -13.031 -5.080 13.189 1.00 92.69 201 ALA A O 1
ATOM 1470 N N . ILE A 1 202 ? -13.756 -7.009 14.092 1.00 92.69 202 ILE A N 1
ATOM 1471 C CA . ILE A 1 202 ? -14.954 -6.440 14.732 1.00 92.69 202 ILE A CA 1
ATOM 1472 C C . ILE A 1 202 ? -14.566 -5.389 15.783 1.00 92.69 202 ILE A C 1
ATOM 1474 O O . ILE A 1 202 ? -15.134 -4.295 15.800 1.00 92.69 202 ILE A O 1
ATOM 1478 N N . ALA A 1 203 ? -13.588 -5.683 16.645 1.00 93.31 203 ALA A N 1
ATOM 1479 C CA . ALA A 1 203 ? -13.130 -4.735 17.660 1.00 93.31 203 ALA A CA 1
ATOM 1480 C C . ALA A 1 203 ? -12.540 -3.458 17.035 1.00 93.31 203 ALA A C 1
ATOM 1482 O O . ALA A 1 203 ? -12.940 -2.354 17.405 1.00 93.31 203 ALA A O 1
ATOM 1483 N N . LEU A 1 204 ? -11.652 -3.591 16.044 1.00 94.12 204 LEU A N 1
ATOM 1484 C CA . LEU A 1 204 ? -11.064 -2.466 15.306 1.00 94.12 204 LEU A CA 1
ATOM 1485 C C . LEU A 1 204 ? -12.133 -1.629 14.593 1.00 94.12 204 LEU A C 1
ATOM 1487 O O . LEU A 1 204 ? -12.057 -0.403 14.590 1.00 94.12 204 LEU A O 1
ATOM 1491 N N . GLU A 1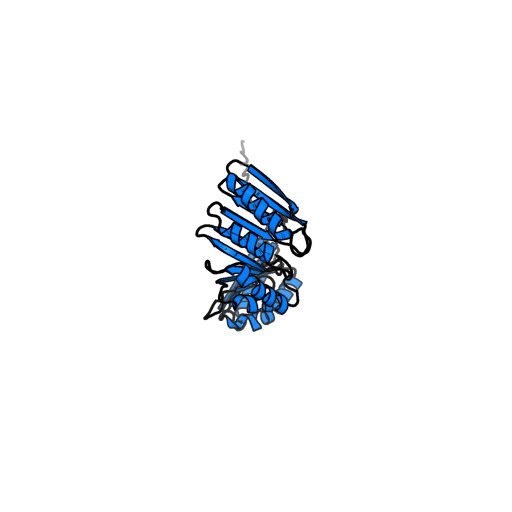 205 ? -13.152 -2.270 14.026 1.00 92.88 205 GLU A N 1
ATOM 1492 C CA . GLU A 1 205 ? -14.279 -1.591 13.390 1.00 92.88 205 GLU A CA 1
ATOM 1493 C C . GLU A 1 205 ? -15.120 -0.794 14.401 1.00 92.88 205 GLU A C 1
ATOM 1495 O O . GLU A 1 205 ? -15.483 0.356 14.137 1.00 92.88 205 GLU A O 1
ATOM 1500 N N . ASN A 1 206 ? -15.390 -1.363 15.579 1.00 93.25 206 ASN A N 1
ATOM 1501 C CA . ASN A 1 206 ? -16.097 -0.673 16.659 1.00 93.25 206 ASN A CA 1
ATOM 1502 C C . ASN A 1 206 ? -15.308 0.542 17.164 1.00 93.25 206 ASN A C 1
ATOM 1504 O O . ASN A 1 206 ? -15.886 1.619 17.316 1.00 93.25 206 ASN A O 1
ATOM 1508 N N . ILE A 1 207 ? -13.991 0.399 17.342 1.00 93.62 207 ILE A N 1
ATOM 1509 C CA . ILE A 1 207 ? -13.089 1.505 17.698 1.00 93.62 207 ILE A CA 1
ATOM 1510 C C . ILE A 1 207 ? -13.110 2.577 16.600 1.00 93.62 207 ILE A C 1
ATOM 1512 O O . ILE A 1 207 ? -13.286 3.759 16.893 1.00 93.62 207 ILE A O 1
ATOM 1516 N N . GLY A 1 208 ? -13.026 2.167 15.330 1.00 91.00 208 GLY A N 1
ATOM 1517 C CA . GLY A 1 208 ? -13.086 3.031 14.145 1.00 91.00 208 GLY A CA 1
ATOM 1518 C C . GLY A 1 208 ? -14.312 3.951 14.090 1.00 91.00 208 GLY A C 1
ATOM 1519 O O . GLY A 1 208 ? -14.245 5.061 13.557 1.00 91.00 208 GLY A O 1
ATOM 1520 N N . ARG A 1 209 ? -15.432 3.513 14.674 1.00 90.31 209 ARG A N 1
ATOM 1521 C CA . ARG A 1 209 ? -16.694 4.266 14.738 1.00 90.31 209 ARG A CA 1
ATOM 1522 C C . ARG A 1 209 ? -16.781 5.235 15.917 1.00 90.31 209 ARG A C 1
ATOM 1524 O O . ARG A 1 209 ? -17.668 6.090 15.925 1.00 90.31 209 ARG A O 1
ATOM 1531 N N . MET A 1 210 ? -15.895 5.141 16.907 1.00 91.62 210 MET A N 1
ATOM 1532 C CA . MET A 1 210 ? -15.960 5.983 18.102 1.00 91.62 210 MET A CA 1
ATOM 1533 C C . MET A 1 210 ? -15.720 7.450 17.749 1.00 91.62 210 MET A C 1
ATOM 1535 O O . MET A 1 210 ? -14.702 7.802 17.161 1.00 91.62 210 MET A O 1
ATOM 1539 N N . SER A 1 211 ? -16.628 8.342 18.157 1.00 90.75 211 SER A N 1
ATOM 1540 C CA . SER A 1 211 ? -16.521 9.787 17.881 1.00 90.75 211 SER A CA 1
ATOM 1541 C C . SER A 1 211 ? -15.250 10.435 18.437 1.00 90.75 211 SER A C 1
ATOM 1543 O O . SER A 1 211 ? -14.858 11.501 17.981 1.00 90.75 211 SER A O 1
ATOM 1545 N N . SER A 1 212 ? -14.643 9.823 19.454 1.00 92.31 212 SER A N 1
ATOM 1546 C CA . SER A 1 212 ? -13.415 10.298 20.083 1.00 92.31 212 SER A CA 1
ATOM 1547 C C . SER A 1 212 ? -12.150 9.876 19.347 1.00 92.31 212 SER A C 1
ATOM 1549 O O . SER A 1 212 ? -11.096 10.434 19.642 1.00 92.31 212 SER A O 1
ATOM 1551 N N . LEU A 1 213 ? -12.239 8.928 18.410 1.00 92.25 213 LEU A N 1
ATOM 1552 C CA . LEU A 1 213 ? -11.096 8.424 17.665 1.00 92.25 213 LEU A CA 1
ATOM 1553 C C . LEU A 1 213 ? -10.603 9.453 16.646 1.00 92.25 213 LEU A C 1
ATOM 1555 O O . LEU A 1 213 ? -11.306 9.751 15.673 1.00 92.25 213 LEU A O 1
ATOM 1559 N N . SER A 1 214 ? -9.367 9.904 16.839 1.00 90.56 214 SER A N 1
ATOM 1560 C CA . SER A 1 214 ? -8.619 10.714 15.875 1.00 90.56 214 SER A CA 1
ATOM 1561 C C . SER A 1 214 ? -7.862 9.849 14.874 1.00 90.56 214 SER A C 1
ATOM 1563 O O . SER A 1 214 ? -7.797 10.183 13.693 1.00 90.56 214 SER A O 1
ATOM 1565 N N . TYR A 1 215 ? -7.287 8.743 15.346 1.00 92.06 215 TYR A N 1
ATOM 1566 C CA . TYR A 1 215 ? -6.426 7.878 14.548 1.00 92.06 215 TYR A CA 1
ATOM 1567 C C . TYR A 1 215 ? -6.452 6.452 15.088 1.00 92.06 215 TYR A C 1
ATOM 1569 O O . TYR A 1 215 ? -6.365 6.254 16.295 1.00 92.06 215 TYR A O 1
ATOM 1577 N N . LEU A 1 216 ? -6.540 5.468 14.197 1.00 93.94 216 LEU A N 1
ATOM 1578 C CA . LEU A 1 216 ? -6.358 4.051 14.488 1.00 93.94 216 LEU A CA 1
ATOM 1579 C C . LEU A 1 216 ? -5.432 3.441 13.443 1.00 93.94 216 LEU A C 1
ATOM 1581 O O . LEU A 1 216 ? -5.658 3.574 12.239 1.00 93.94 216 LEU A O 1
ATOM 1585 N N . TYR A 1 217 ? -4.437 2.706 13.915 1.00 93.56 217 TYR A N 1
ATOM 1586 C CA . TYR A 1 217 ? -3.531 1.947 13.078 1.00 93.56 217 TYR A CA 1
ATOM 1587 C C . TYR A 1 217 ? -3.266 0.575 13.669 1.00 93.56 217 TYR A C 1
ATOM 1589 O O . TYR A 1 217 ? -2.868 0.472 14.824 1.00 93.56 217 TYR A O 1
ATOM 1597 N N . ALA A 1 218 ? -3.475 -0.476 12.884 1.00 93.12 218 ALA A N 1
ATOM 1598 C CA . ALA A 1 218 ? -3.217 -1.849 13.298 1.00 93.12 218 ALA A CA 1
ATOM 1599 C C . ALA A 1 218 ? -2.421 -2.576 12.215 1.00 93.12 218 ALA A C 1
ATOM 1601 O O . ALA A 1 218 ? -2.829 -2.583 11.059 1.00 93.12 218 ALA A O 1
ATOM 1602 N N . MET A 1 219 ? -1.294 -3.200 12.551 1.00 89.56 219 MET A N 1
ATOM 1603 C CA . MET A 1 219 ? -0.460 -3.891 11.563 1.00 89.56 219 MET A CA 1
ATOM 1604 C C . MET A 1 219 ? 0.314 -5.050 12.187 1.00 89.56 219 MET A C 1
ATOM 1606 O O . MET A 1 219 ? 0.777 -4.966 13.320 1.00 89.56 219 MET A O 1
ATOM 1610 N N . GLN A 1 220 ? 0.513 -6.105 11.398 1.00 83.00 220 GLN A N 1
ATOM 1611 C CA . GLN A 1 220 ? 1.509 -7.143 11.637 1.00 83.00 220 GLN A CA 1
ATOM 1612 C C . GLN A 1 220 ? 2.502 -7.121 10.474 1.00 83.00 220 GLN A C 1
ATOM 1614 O O . GLN A 1 220 ? 2.101 -7.296 9.323 1.00 83.00 220 GLN A O 1
ATOM 1619 N N . ARG A 1 221 ? 3.788 -6.898 10.757 1.00 70.75 221 ARG A N 1
ATOM 1620 C CA . ARG A 1 221 ? 4.852 -7.123 9.767 1.00 70.75 221 ARG A CA 1
ATOM 1621 C C . ARG A 1 221 ? 5.347 -8.559 9.906 1.00 70.75 221 ARG A C 1
ATOM 1623 O O . ARG A 1 221 ? 5.234 -9.144 10.977 1.00 70.75 221 ARG A O 1
ATOM 1630 N N . ALA A 1 222 ? 5.885 -9.124 8.828 1.00 66.25 222 ALA A N 1
ATOM 1631 C CA . ALA A 1 222 ? 6.289 -10.534 8.770 1.00 66.25 222 ALA A CA 1
ATOM 1632 C C . ALA A 1 222 ? 7.300 -10.947 9.864 1.00 66.25 222 ALA A C 1
ATOM 1634 O O . ALA A 1 222 ? 7.376 -12.119 10.216 1.00 66.25 222 ALA A O 1
ATOM 1635 N N . ASP A 1 223 ? 8.054 -9.990 10.400 1.00 66.19 223 ASP A N 1
ATOM 1636 C CA . ASP A 1 223 ? 9.116 -10.157 11.391 1.00 66.19 223 ASP A CA 1
ATOM 1637 C C . ASP A 1 223 ? 8.873 -9.374 12.693 1.00 66.19 223 ASP A C 1
ATOM 1639 O O . ASP A 1 223 ? 9.725 -9.377 13.582 1.00 66.19 223 ASP A O 1
ATOM 1643 N N . SER A 1 224 ? 7.723 -8.704 12.828 1.00 70.12 224 SER A N 1
ATOM 1644 C CA . SER A 1 224 ? 7.390 -7.918 14.013 1.00 70.12 224 SER A CA 1
ATOM 1645 C C . SER A 1 224 ? 6.151 -8.453 14.709 1.00 70.12 224 SER A C 1
ATOM 1647 O O . SER A 1 224 ? 5.192 -8.914 14.089 1.00 70.12 224 SER A O 1
ATOM 1649 N N . MET A 1 225 ? 6.136 -8.292 16.025 1.00 76.69 225 MET A N 1
ATOM 1650 C CA . MET A 1 225 ? 4.931 -8.477 16.818 1.00 76.69 225 MET A CA 1
ATOM 1651 C C . MET A 1 225 ? 3.813 -7.564 16.280 1.00 76.69 225 MET A C 1
ATOM 1653 O O . MET A 1 225 ? 4.109 -6.419 15.903 1.00 76.69 225 MET A O 1
ATOM 1657 N N . PRO A 1 226 ? 2.560 -8.046 16.177 1.00 85.69 226 PRO A N 1
ATOM 1658 C CA . PRO A 1 226 ? 1.454 -7.196 15.772 1.00 85.69 226 PRO A CA 1
ATOM 1659 C C . PRO A 1 226 ? 1.327 -6.020 16.737 1.00 85.69 226 PRO A C 1
ATOM 1661 O O . PRO A 1 226 ? 1.526 -6.171 17.944 1.00 85.69 226 PRO A O 1
ATOM 1664 N N . PHE A 1 227 ? 0.997 -4.847 16.212 1.00 89.81 227 PHE A N 1
ATOM 1665 C CA . PHE A 1 227 ? 0.787 -3.668 17.036 1.00 89.81 227 PHE A CA 1
ATOM 1666 C C . PHE A 1 227 ? -0.458 -2.898 16.620 1.00 89.81 227 PHE A C 1
ATOM 1668 O O . PHE A 1 227 ? -0.831 -2.861 15.445 1.00 89.81 227 PHE A O 1
ATOM 1675 N N . ILE A 1 228 ? -1.089 -2.283 17.614 1.00 93.94 228 ILE A N 1
ATOM 1676 C CA . ILE A 1 228 ? -2.289 -1.468 17.481 1.00 93.94 228 ILE A CA 1
ATOM 1677 C C . ILE A 1 228 ? -2.030 -0.139 18.187 1.00 93.94 228 ILE A C 1
ATOM 1679 O O . ILE A 1 228 ? -1.739 -0.108 19.379 1.00 93.94 228 ILE A O 1
ATOM 1683 N N . THR A 1 229 ? -2.161 0.965 17.468 1.00 94.75 229 THR A N 1
ATOM 1684 C CA . THR A 1 229 ? -2.086 2.311 18.034 1.00 94.75 229 THR A CA 1
ATOM 1685 C C . THR A 1 229 ? -3.403 3.024 17.805 1.00 94.75 229 THR A C 1
ATOM 1687 O O . THR A 1 229 ? -3.895 3.040 16.677 1.00 94.75 229 THR A O 1
ATOM 1690 N N . ALA A 1 230 ? -3.958 3.632 18.850 1.00 94.62 230 ALA A N 1
ATOM 1691 C CA . ALA A 1 230 ? -5.140 4.474 18.728 1.00 94.62 230 ALA A CA 1
ATOM 1692 C C . ALA A 1 230 ? -4.979 5.784 19.504 1.00 94.62 230 ALA A C 1
ATOM 1694 O O . ALA A 1 230 ? -4.587 5.774 20.671 1.00 94.62 230 ALA A O 1
ATOM 1695 N N . ASP A 1 231 ? -5.344 6.891 18.864 1.00 94.62 231 ASP A N 1
ATOM 1696 C CA . ASP A 1 231 ? -5.353 8.220 19.468 1.00 94.62 231 ASP A CA 1
ATOM 1697 C C . ASP A 1 231 ? -6.796 8.662 19.708 1.00 94.62 231 ASP A C 1
ATOM 1699 O O . ASP A 1 231 ? -7.618 8.732 18.785 1.00 94.62 231 ASP A O 1
ATOM 1703 N N . LEU A 1 232 ? -7.096 8.975 20.965 1.00 94.00 232 LEU A N 1
ATOM 1704 C CA . LEU A 1 232 ? -8.423 9.297 21.463 1.00 94.00 232 LEU A CA 1
ATOM 1705 C C . LEU A 1 232 ? -8.441 10.718 22.031 1.00 94.00 232 LEU A C 1
ATOM 1707 O O . LEU A 1 232 ? -7.550 11.147 22.758 1.00 94.00 232 LEU A O 1
ATOM 1711 N N . THR A 1 233 ? -9.512 11.449 21.746 1.00 93.88 233 THR A N 1
ATOM 1712 C CA . THR A 1 233 ? -9.735 12.815 22.251 1.00 93.88 233 THR A CA 1
ATOM 1713 C C . THR A 1 233 ? -10.421 12.855 23.617 1.00 93.88 233 THR A C 1
ATOM 1715 O O . THR A 1 233 ? -10.563 13.930 24.199 1.00 93.88 233 THR A O 1
ATOM 1718 N N . LYS A 1 234 ? -10.857 11.703 24.145 1.00 93.25 234 LYS A N 1
ATOM 1719 C CA . LYS A 1 234 ? -11.560 11.581 25.430 1.00 93.25 234 LYS A CA 1
ATOM 1720 C C . LYS A 1 234 ? -10.898 10.522 26.309 1.00 93.25 234 LYS A C 1
ATOM 1722 O O . LYS A 1 234 ? -10.867 9.355 25.936 1.00 93.25 234 LYS A O 1
ATOM 1727 N N . SER A 1 235 ? -10.473 10.918 27.508 1.00 92.69 235 SER A N 1
ATOM 1728 C CA . SER A 1 235 ? -9.825 10.040 28.495 1.00 92.69 235 SER A CA 1
ATOM 1729 C C . SER A 1 235 ? -10.649 8.795 28.841 1.00 92.69 235 SER A C 1
ATOM 1731 O O . SER A 1 235 ? -10.125 7.688 28.908 1.00 92.69 235 SER A O 1
ATOM 1733 N N . ALA A 1 236 ? -11.967 8.957 29.013 1.00 93.00 236 ALA A N 1
ATOM 1734 C CA . ALA A 1 236 ? -12.865 7.863 29.393 1.00 93.00 236 ALA A CA 1
ATOM 1735 C C . ALA A 1 236 ? -12.912 6.721 28.360 1.00 93.00 236 ALA A C 1
ATOM 1737 O O . ALA A 1 236 ? -13.153 5.572 28.723 1.00 93.00 236 ALA A O 1
ATOM 1738 N N . ASP A 1 237 ? -12.648 7.026 27.088 1.00 94.56 237 ASP A N 1
ATOM 1739 C CA . ASP A 1 237 ? -12.723 6.050 26.004 1.00 94.56 237 ASP A CA 1
ATOM 1740 C C . ASP A 1 237 ? -11.465 5.170 25.919 1.00 94.56 237 ASP A C 1
ATOM 1742 O O . ASP A 1 237 ? -11.511 4.105 25.310 1.00 94.56 237 ASP A O 1
ATOM 1746 N N . ILE A 1 238 ? -10.358 5.553 26.569 1.00 94.06 238 ILE A N 1
ATOM 1747 C CA . ILE A 1 238 ? -9.109 4.770 26.583 1.00 94.06 238 ILE A CA 1
ATOM 1748 C C . ILE A 1 238 ? -9.343 3.392 27.200 1.00 94.06 238 ILE A C 1
ATOM 1750 O O . ILE A 1 238 ? -8.940 2.376 26.635 1.00 94.06 238 ILE A O 1
ATOM 1754 N N . THR A 1 239 ? -10.018 3.340 28.350 1.00 93.19 239 THR A N 1
ATOM 1755 C CA . THR A 1 239 ? -10.318 2.071 29.025 1.00 93.19 239 THR A CA 1
ATOM 1756 C C . THR A 1 239 ? -11.303 1.234 28.214 1.00 93.19 239 THR A C 1
ATOM 1758 O O . THR A 1 239 ? -11.094 0.034 28.076 1.00 93.19 239 THR A O 1
ATOM 1761 N N . VAL A 1 240 ? -12.305 1.869 27.594 1.00 94.94 240 VAL A N 1
ATOM 1762 C CA . VAL A 1 240 ? -13.275 1.191 26.718 1.00 94.94 240 VAL A CA 1
ATOM 1763 C C . VAL A 1 240 ? -12.571 0.518 25.538 1.00 94.94 240 VAL A C 1
ATOM 1765 O O . VAL A 1 240 ? -12.820 -0.651 25.258 1.00 94.94 240 VAL A O 1
ATOM 1768 N N . VAL A 1 241 ? -11.654 1.225 24.870 1.00 94.3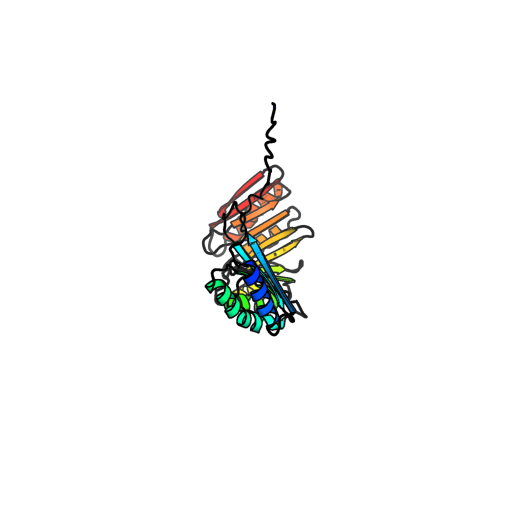8 241 VAL A N 1
ATOM 1769 C CA . VAL A 1 241 ? -10.867 0.660 23.766 1.00 94.38 241 VAL A CA 1
ATOM 1770 C C . VAL A 1 241 ? -9.971 -0.481 24.248 1.00 94.38 241 VAL A C 1
ATOM 1772 O O . VAL A 1 241 ? -9.918 -1.524 23.599 1.00 94.38 241 VAL A O 1
ATOM 1775 N N . ALA A 1 242 ? -9.298 -0.325 25.391 1.00 93.25 242 ALA A N 1
ATOM 1776 C CA . ALA A 1 242 ? -8.463 -1.387 25.951 1.00 93.25 242 ALA A CA 1
ATOM 1777 C C . ALA A 1 242 ? -9.265 -2.662 26.251 1.00 93.25 242 ALA A C 1
ATOM 1779 O O . ALA A 1 242 ? -8.779 -3.764 26.003 1.00 93.25 242 ALA A O 1
ATOM 1780 N N . ASP A 1 243 ? -10.488 -2.523 26.760 1.00 92.31 243 ASP A N 1
ATOM 1781 C CA . ASP A 1 243 ? -11.351 -3.660 27.073 1.00 92.31 243 ASP A CA 1
ATOM 1782 C C . ASP A 1 243 ? -11.871 -4.345 25.802 1.00 92.31 243 ASP A C 1
ATOM 1784 O O . ASP A 1 243 ? -11.773 -5.567 25.704 1.00 92.31 243 ASP A O 1
ATOM 1788 N N . LEU A 1 244 ? -12.284 -3.580 24.780 1.00 92.19 244 LEU A N 1
ATOM 1789 C CA . LEU A 1 244 ? -12.649 -4.127 23.462 1.00 92.19 244 LEU A CA 1
ATOM 1790 C C . LEU A 1 244 ? -11.513 -4.956 22.845 1.00 92.19 244 LEU A C 1
ATOM 1792 O O . LEU A 1 244 ? -11.746 -6.048 22.326 1.00 92.19 244 LEU A O 1
ATOM 1796 N N . LEU A 1 245 ? -10.277 -4.451 22.913 1.00 91.00 245 LEU A N 1
ATOM 1797 C CA . LEU A 1 245 ? -9.105 -5.152 22.388 1.00 91.00 245 LEU A CA 1
ATOM 1798 C C . LEU A 1 245 ? -8.818 -6.451 23.161 1.00 91.00 245 LEU A C 1
ATOM 1800 O O . LEU A 1 245 ? -8.508 -7.468 22.545 1.00 91.00 245 LEU A O 1
ATOM 1804 N N . ARG A 1 246 ? -8.957 -6.448 24.494 1.00 87.75 246 ARG A N 1
ATOM 1805 C CA . ARG A 1 246 ? -8.755 -7.642 25.343 1.00 87.75 246 ARG A CA 1
ATOM 1806 C C . ARG A 1 246 ? -9.857 -8.689 25.195 1.00 87.75 246 ARG A C 1
ATOM 1808 O O . ARG A 1 246 ? -9.624 -9.867 25.451 1.00 87.75 246 ARG A O 1
ATOM 1815 N N . GLU A 1 247 ? -11.075 -8.281 24.858 1.00 85.62 247 GLU A N 1
ATOM 1816 C CA . GLU A 1 247 ? -12.185 -9.210 24.636 1.00 85.62 247 GLU A CA 1
ATOM 1817 C C . GLU A 1 247 ? -12.036 -9.979 23.323 1.00 85.62 247 GLU A C 1
ATOM 1819 O O . GLU A 1 247 ? -12.325 -11.177 23.294 1.00 85.62 247 GLU A O 1
ATOM 1824 N N . ALA A 1 248 ? -11.513 -9.331 22.277 1.00 81.38 248 ALA A N 1
ATOM 1825 C CA . ALA A 1 248 ? -11.321 -9.929 20.957 1.00 81.38 248 ALA A CA 1
ATOM 1826 C C . ALA A 1 248 ? -10.414 -11.177 20.955 1.00 81.38 248 ALA A C 1
ATOM 1828 O O . ALA A 1 248 ? -10.518 -12.000 20.050 1.00 81.38 248 ALA A O 1
ATOM 1829 N N . THR A 1 249 ? -9.548 -11.357 21.960 1.00 64.81 249 THR A N 1
ATOM 1830 C CA . THR A 1 249 ? -8.565 -12.456 22.001 1.00 64.81 249 THR A CA 1
ATOM 1831 C C . THR A 1 249 ? -9.003 -13.678 22.800 1.00 64.81 249 THR A C 1
ATOM 1833 O O . THR A 1 249 ? -8.330 -14.710 22.778 1.00 64.81 249 THR A O 1
ATOM 1836 N N . LYS A 1 250 ? -10.178 -13.637 23.445 1.00 60.66 250 LYS A N 1
ATOM 1837 C CA . LYS A 1 250 ? -10.721 -14.793 24.183 1.00 60.66 250 LYS A CA 1
ATOM 1838 C C . LYS A 1 250 ? -11.208 -15.935 23.274 1.00 60.66 250 LYS A C 1
ATOM 1840 O O . LYS A 1 250 ? -11.504 -17.018 23.777 1.00 60.66 250 LYS A O 1
ATOM 1845 N N . SER A 1 251 ? -11.235 -15.736 21.958 1.00 53.81 251 SER A N 1
ATOM 1846 C CA . SER A 1 251 ? -11.657 -16.715 20.951 1.00 53.81 251 SER A CA 1
ATOM 1847 C C . SER A 1 251 ? -10.624 -16.814 19.814 1.00 53.81 251 SER A C 1
ATOM 1849 O O . SER A 1 251 ? -10.627 -15.983 18.921 1.00 53.81 251 SER A O 1
ATOM 1851 N N . GLY A 1 252 ? -9.749 -17.838 19.818 1.00 43.44 252 GLY A N 1
ATOM 1852 C CA . GLY A 1 252 ? -9.248 -18.414 18.550 1.00 43.44 252 GLY A CA 1
ATOM 1853 C C . GLY A 1 252 ? -7.786 -18.265 18.059 1.00 43.44 252 GLY A C 1
ATOM 1854 O O . GLY A 1 252 ? -7.542 -18.786 16.978 1.00 43.44 252 GLY A O 1
ATOM 1855 N N . ILE A 1 253 ? -6.812 -17.731 18.829 1.00 48.06 253 ILE A N 1
ATOM 1856 C CA . ILE A 1 253 ? -5.319 -17.751 18.593 1.00 48.06 253 ILE A CA 1
ATOM 1857 C C . ILE A 1 253 ? -4.758 -16.747 17.536 1.00 48.06 253 ILE A C 1
ATOM 1859 O O . ILE A 1 253 ? -5.375 -16.603 16.484 1.00 48.06 253 ILE A O 1
ATOM 1863 N N . PRO A 1 254 ? -3.543 -16.141 17.699 1.00 50.56 254 PRO A N 1
ATOM 1864 C CA . PRO A 1 254 ? -2.660 -16.025 18.871 1.00 50.56 254 PRO A CA 1
ATOM 1865 C C . PRO A 1 254 ? -2.657 -14.613 19.490 1.00 50.56 254 PRO A C 1
ATOM 1867 O O . PRO A 1 254 ? -2.518 -13.604 18.799 1.00 50.56 254 PRO A O 1
ATOM 1870 N N . ALA A 1 255 ? -2.752 -14.601 20.819 1.00 56.91 255 ALA A N 1
ATOM 1871 C CA . ALA A 1 255 ? -2.441 -13.484 21.698 1.00 56.91 255 ALA A CA 1
ATOM 1872 C C . ALA A 1 255 ? -0.933 -13.197 21.675 1.00 56.91 255 ALA A C 1
ATOM 1874 O O . ALA A 1 255 ? -0.152 -14.134 21.814 1.00 56.91 255 ALA A O 1
ATOM 1875 N N . GLU A 1 256 ? -0.585 -11.928 21.474 1.00 69.50 256 GLU A N 1
ATOM 1876 C CA . GLU A 1 256 ? 0.703 -11.239 21.683 1.00 69.50 256 GLU A CA 1
ATOM 1877 C C . GLU A 1 256 ? 0.720 -9.874 20.958 1.00 69.50 256 GLU A C 1
ATOM 1879 O O . GLU A 1 256 ? 1.765 -9.241 20.834 1.00 69.50 256 GLU A O 1
ATOM 1884 N N . ALA A 1 257 ? -0.420 -9.365 20.474 1.00 77.88 257 ALA A N 1
ATOM 1885 C CA . ALA A 1 257 ? -0.429 -8.047 19.850 1.00 77.88 257 ALA A CA 1
ATOM 1886 C C . ALA A 1 257 ? -0.248 -6.971 20.926 1.00 77.88 257 ALA A C 1
ATOM 1888 O O . ALA A 1 257 ? -0.986 -6.928 21.911 1.00 77.88 257 ALA A O 1
ATOM 1889 N N . HIS A 1 258 ? 0.717 -6.076 20.740 1.00 89.44 258 HIS A N 1
ATOM 1890 C CA . HIS A 1 258 ? 0.844 -4.914 21.610 1.00 89.44 258 HIS A CA 1
ATOM 1891 C C . HIS A 1 258 ? -0.163 -3.851 21.214 1.00 89.44 258 HIS A C 1
ATOM 1893 O O . HIS A 1 258 ? -0.338 -3.560 20.033 1.00 89.44 258 HIS A O 1
ATOM 1899 N N . PHE A 1 259 ? -0.765 -3.197 22.198 1.00 92.50 259 PHE A N 1
ATOM 1900 C CA . PHE A 1 259 ? -1.500 -1.971 21.942 1.00 92.50 259 PHE A CA 1
ATOM 1901 C C . PHE A 1 259 ? -0.909 -0.783 22.690 1.00 92.50 259 PHE A C 1
ATOM 1903 O O . PHE A 1 259 ? -0.325 -0.919 23.768 1.00 92.50 259 PHE A O 1
ATOM 1910 N N . SER A 1 260 ? -1.095 0.387 22.094 1.00 95.06 260 SER A N 1
ATOM 1911 C CA . SER A 1 260 ? -0.706 1.694 22.600 1.00 95.06 260 SER A CA 1
ATOM 1912 C C . SER A 1 260 ? -1.862 2.664 22.376 1.00 95.06 260 SER A C 1
ATOM 1914 O O . SER A 1 260 ? -2.237 2.946 21.239 1.00 95.06 260 SER A O 1
ATOM 1916 N N . LEU A 1 261 ? -2.469 3.135 23.459 1.00 96.38 261 LEU A N 1
ATOM 1917 C CA . LEU A 1 261 ? -3.608 4.045 23.433 1.00 96.38 261 LEU A CA 1
ATOM 1918 C C . LEU A 1 261 ? -3.169 5.389 23.993 1.00 96.38 261 LEU A C 1
ATOM 1920 O O . LEU A 1 261 ? -2.694 5.460 25.128 1.00 96.38 261 LEU A O 1
ATOM 1924 N N . ASN A 1 262 ? -3.349 6.444 23.209 1.00 95.31 262 ASN A N 1
ATOM 1925 C CA . ASN A 1 262 ? -3.010 7.803 23.603 1.00 95.31 262 ASN A CA 1
ATOM 1926 C C . ASN A 1 262 ? -4.290 8.597 23.850 1.00 95.31 262 ASN A C 1
ATOM 1928 O O . ASN A 1 262 ? -5.201 8.602 23.022 1.00 95.31 262 ASN A O 1
ATOM 1932 N N . GLY A 1 263 ? -4.354 9.262 24.996 1.00 92.25 263 GLY A N 1
ATOM 1933 C CA . GLY A 1 263 ? -5.440 10.156 25.369 1.00 92.25 263 GLY A CA 1
ATOM 1934 C C . GLY A 1 263 ? -5.078 11.632 25.242 1.00 92.25 263 GLY A C 1
ATOM 1935 O O . GLY A 1 263 ? -3.936 11.985 24.928 1.00 92.25 263 GLY A O 1
ATOM 1936 N N . PRO A 1 264 ? -6.025 12.531 25.555 1.00 90.31 264 PRO A N 1
ATOM 1937 C CA . PRO A 1 264 ? -5.705 13.942 25.705 1.00 90.31 264 PRO A CA 1
ATOM 1938 C C . PRO A 1 264 ? -4.712 14.149 26.866 1.00 90.31 264 PRO A C 1
ATOM 1940 O O . PRO A 1 264 ? -4.630 13.350 27.795 1.00 90.31 264 PRO A O 1
ATOM 1943 N N . ASN A 1 265 ? -3.960 15.253 26.837 1.00 89.75 265 ASN A N 1
ATOM 1944 C CA . ASN A 1 265 ? -3.065 15.682 27.927 1.00 89.75 265 ASN A CA 1
ATOM 1945 C C . ASN A 1 265 ? -1.910 14.718 28.279 1.00 89.75 265 ASN A C 1
ATOM 1947 O O . ASN A 1 265 ? -1.366 14.794 29.379 1.00 89.75 265 ASN A O 1
ATOM 1951 N N . GLY A 1 266 ? -1.504 13.844 27.353 1.00 87.56 266 GLY A N 1
ATOM 1952 C CA . GLY A 1 266 ? -0.377 12.925 27.558 1.00 87.56 266 GLY A CA 1
ATOM 1953 C C . GLY A 1 266 ? -0.733 11.651 28.326 1.00 87.56 266 GLY A C 1
ATOM 1954 O O . GLY A 1 266 ? 0.166 10.938 28.769 1.00 87.56 266 GLY A O 1
ATOM 1955 N N . GLU A 1 267 ? -2.025 11.352 28.486 1.00 91.75 267 GLU A N 1
ATOM 1956 C CA . GLU A 1 267 ? -2.473 10.044 28.956 1.00 91.75 267 GLU A CA 1
ATOM 1957 C C . GLU A 1 267 ? -2.025 8.947 27.987 1.00 91.75 267 GLU A C 1
ATOM 1959 O O . GLU A 1 267 ? -2.123 9.090 26.767 1.00 91.75 267 GLU A O 1
ATOM 1964 N N . HIS A 1 268 ? -1.544 7.840 28.542 1.00 93.69 268 HIS A N 1
ATOM 1965 C CA . HIS A 1 268 ? -1.001 6.740 27.764 1.00 93.69 268 HIS A CA 1
ATOM 1966 C C . HIS A 1 268 ? -1.295 5.415 28.459 1.00 93.69 268 HIS A C 1
ATOM 1968 O O . HIS A 1 268 ? -0.986 5.245 29.640 1.00 93.69 268 HIS A O 1
ATOM 1974 N N . LEU A 1 269 ? -1.887 4.476 27.725 1.00 94.75 269 LEU A N 1
ATOM 1975 C CA . LEU A 1 269 ? -2.152 3.123 28.194 1.00 94.75 269 LEU A CA 1
ATOM 1976 C C . LEU A 1 269 ? -1.605 2.121 27.185 1.00 94.75 269 LEU A C 1
ATOM 1978 O O . LEU A 1 269 ? -1.986 2.132 26.018 1.00 94.75 269 LEU A O 1
ATOM 1982 N N . THR A 1 270 ? -0.756 1.215 27.652 1.00 93.31 270 THR A N 1
ATOM 1983 C CA . THR A 1 270 ? -0.229 0.116 26.844 1.00 93.31 270 THR A CA 1
ATOM 1984 C C . THR A 1 270 ? -0.640 -1.225 27.420 1.00 93.31 270 THR A C 1
ATOM 1986 O O . THR A 1 270 ? -0.983 -1.353 28.598 1.00 93.31 270 THR A O 1
ATOM 1989 N N . GLY A 1 271 ? -0.610 -2.246 26.577 1.00 89.25 271 GLY A N 1
ATOM 1990 C CA . GLY A 1 271 ? -0.853 -3.613 26.998 1.00 89.25 271 GLY A CA 1
ATOM 1991 C C . GLY A 1 271 ? -0.555 -4.606 25.893 1.00 89.25 271 GLY A C 1
ATOM 1992 O O . GLY A 1 271 ? -0.049 -4.249 24.827 1.00 89.25 271 GLY A O 1
ATOM 1993 N N . THR A 1 272 ? -0.866 -5.859 26.181 1.00 86.44 272 THR A N 1
ATOM 1994 C CA . THR A 1 272 ? -0.853 -6.964 25.228 1.00 86.44 272 THR A CA 1
ATOM 1995 C C . THR A 1 272 ? -2.233 -7.600 25.199 1.00 86.44 272 THR A C 1
ATOM 1997 O O . THR A 1 272 ? -2.958 -7.556 26.201 1.00 86.44 272 THR A O 1
ATOM 2000 N N . ILE A 1 273 ? -2.598 -8.161 24.050 1.00 78.56 273 ILE A N 1
ATOM 2001 C CA . ILE A 1 273 ? -3.829 -8.936 23.856 1.00 78.56 273 ILE A CA 1
ATOM 2002 C C . ILE A 1 273 ? -3.528 -10.287 23.252 1.00 78.56 273 ILE A C 1
ATOM 2004 O O . ILE A 1 273 ? -2.572 -10.369 22.446 1.00 78.56 273 ILE A O 1
#

Secondary structure (DSSP, 8-state):
---------------SSPPPPTTHHHHHHHHHHHHHTSTTEEEEEEEEEEPPTTTSTT-EEEEEEEEESSGGGGGTHHHHHHHHHHHHHHTT--EEEEEEE--BTTB--EEESS--HHHHHHHHHHTTSTTEEEEEE-SSSS-EEEEE-TT--HHHHHHHHHHHHHHHTTSS--EEEEEE-SSSEEEEEEE-SS-S-HHHHHHHHHHHT-TTEEEEEEE--TTS--EEEEEES-HHHHHHHHHHHHHTTSSSS----EEEEE-GGG-EEEEE-

Organism: NCBI:txid205332

Radius of gyration: 24.02 Å; chains: 1; bounding box: 74×71×56 Å

pLDDT: mean 87.0, std 14.79, range [34.5, 98.5]